Protein AF-A0A2V7FNL9-F1 (afdb_monomer_lite)

pLDDT: mean 91.16, std 11.94, range [32.94, 98.5]

Radius of gyration: 19.85 Å; chains: 1; bounding box: 42×43×51 Å

Secondary structure (DSSP, 8-state):
-------HHHHHHHHT-S------HHHHHHHHGGG--TTS---SS-----TT--EEEEEESSSEEEEEEEEETTEEEEEEE-GGGSBP---SHHHHHHHHHHHHHHSS-BHHHHSSHHHHHHHHHHHHHHTSS---HHHHHHHTTS-HHHHHHHHHHTT--HHHHHHHHHHHHHHHHHHHHHHHHTT-----PPPS--

Sequence (198 aa):
NLPWTIDERELAAAIGIAHTSVINDFDAVGHGLALLGPRDAETLQEGEPIAHGPVALIGAGTGLGEAFLSWEGGRYRVHPSEGGHAEFAARDEVEWELHRSLQDEFGRVSRERVVSGPGLIAIYRHLAATGGVVENDAVRAEMGRQDPAAVIVRHGLNGTDPLCVAVLDRFTSLLGAPAGDLALTVLNRSACSRRPGA

Structure (mmCIF, N/CA/C/O backbone):
data_AF-A0A2V7FNL9-F1
#
_entry.id   AF-A0A2V7FNL9-F1
#
loop_
_atom_site.group_PDB
_atom_site.id
_atom_site.type_symbol
_atom_site.label_atom_id
_atom_site.label_alt_id
_atom_site.label_comp_id
_atom_site.label_asym_id
_atom_site.label_entity_id
_atom_site.label_seq_id
_atom_site.pdbx_PDB_ins_code
_atom_site.Cartn_x
_atom_site.Cartn_y
_atom_site.Cartn_z
_atom_site.occupancy
_atom_site.B_iso_or_equiv
_atom_site.auth_seq_id
_atom_site.auth_comp_id
_atom_site.auth_asym_id
_atom_site.auth_atom_id
_atom_site.pdbx_PDB_model_num
ATOM 1 N N . ASN A 1 1 ? -9.174 -16.685 -1.963 1.00 51.94 1 ASN A N 1
ATOM 2 C CA . ASN A 1 1 ? -10.445 -16.743 -1.209 1.00 51.94 1 ASN A CA 1
ATOM 3 C C . ASN A 1 1 ? -10.823 -18.182 -0.939 1.00 51.94 1 ASN A C 1
ATOM 5 O O . ASN A 1 1 ? -11.024 -18.934 -1.884 1.00 51.94 1 ASN A O 1
ATOM 9 N N . LEU A 1 2 ? -10.845 -18.571 0.335 1.00 72.62 2 LEU A N 1
ATOM 10 C CA . LEU A 1 2 ? -11.351 -19.874 0.766 1.00 72.62 2 LEU A CA 1
ATOM 11 C C . LEU A 1 2 ? -12.874 -19.762 0.932 1.00 72.62 2 LEU A C 1
ATOM 13 O O . LEU A 1 2 ? -13.333 -18.727 1.414 1.00 72.62 2 LEU A O 1
ATOM 17 N N . PRO A 1 3 ? -13.670 -20.775 0.551 1.00 85.75 3 PRO A N 1
ATOM 18 C CA . PRO A 1 3 ? -15.129 -20.749 0.670 1.00 85.75 3 PRO A CA 1
ATOM 19 C C . PRO A 1 3 ? -15.567 -21.048 2.113 1.00 85.75 3 PRO A C 1
ATOM 21 O O . PRO A 1 3 ? -16.412 -21.904 2.358 1.00 85.75 3 PRO A O 1
ATOM 24 N N . TRP A 1 4 ? -14.915 -20.415 3.085 1.00 87.50 4 TRP A N 1
ATOM 25 C CA . TRP A 1 4 ? -15.191 -20.620 4.497 1.00 87.50 4 TRP A CA 1
ATOM 26 C C . TRP A 1 4 ? -16.330 -19.713 4.939 1.00 87.50 4 TRP A C 1
ATOM 28 O O . TRP A 1 4 ? -16.349 -18.520 4.649 1.00 87.50 4 TRP A O 1
ATOM 38 N N . THR A 1 5 ? -17.266 -20.294 5.675 1.00 86.50 5 THR A N 1
ATOM 39 C CA . THR A 1 5 ? -18.235 -19.557 6.478 1.00 86.50 5 THR A CA 1
ATOM 40 C C . THR A 1 5 ? -17.829 -19.770 7.923 1.00 86.50 5 THR A C 1
ATOM 42 O O . THR A 1 5 ? -17.688 -20.912 8.353 1.00 86.50 5 THR A O 1
ATOM 45 N N . ILE A 1 6 ? -17.566 -18.681 8.638 1.00 89.62 6 ILE A N 1
ATOM 46 C CA . ILE A 1 6 ? -17.133 -18.722 10.033 1.00 89.62 6 ILE A CA 1
ATOM 47 C C . ILE A 1 6 ? -18.237 -18.080 10.862 1.00 89.62 6 ILE A C 1
ATOM 49 O O . ILE A 1 6 ? -18.584 -16.924 10.628 1.00 89.62 6 ILE A O 1
ATOM 53 N N . ASP A 1 7 ? -18.776 -18.832 11.816 1.00 92.50 7 ASP A N 1
ATOM 54 C CA . ASP A 1 7 ? -19.672 -18.316 12.844 1.00 92.50 7 ASP A CA 1
ATOM 55 C C . ASP A 1 7 ? -18.902 -18.181 14.164 1.00 92.50 7 ASP A C 1
ATOM 57 O O . ASP A 1 7 ? -18.224 -19.108 14.615 1.00 92.50 7 ASP A O 1
ATOM 61 N N . GLU A 1 8 ? -18.985 -17.007 14.786 1.00 94.06 8 GLU A N 1
ATOM 62 C CA . GLU A 1 8 ? -18.259 -16.711 16.023 1.00 94.06 8 GLU A CA 1
ATOM 63 C C . GLU A 1 8 ? -18.711 -17.593 17.192 1.00 94.06 8 GLU A C 1
ATOM 65 O O . GLU A 1 8 ? -17.901 -17.946 18.041 1.00 94.06 8 GLU A O 1
ATOM 70 N N . ARG A 1 9 ? -19.988 -17.986 17.262 1.00 92.69 9 ARG A N 1
ATOM 71 C CA . ARG A 1 9 ? -20.491 -18.819 18.364 1.00 92.69 9 ARG A CA 1
ATOM 72 C C . ARG A 1 9 ? -20.033 -20.257 18.206 1.00 92.69 9 ARG A C 1
ATOM 74 O O . ARG A 1 9 ? -19.652 -20.882 19.195 1.00 92.69 9 ARG A O 1
ATOM 81 N N . GLU A 1 10 ? -20.055 -20.771 16.980 1.00 94.44 10 GLU A N 1
ATOM 82 C CA . GLU A 1 10 ? -19.501 -22.088 16.666 1.00 94.44 10 GLU A CA 1
ATOM 83 C C . GLU A 1 10 ? -18.004 -22.135 16.973 1.00 94.44 10 GLU A C 1
ATOM 85 O O . GLU A 1 10 ? -17.540 -23.077 17.616 1.00 94.44 10 GLU A O 1
ATOM 90 N N . LEU A 1 11 ? -17.262 -21.085 16.604 1.00 93.88 11 LEU A N 1
ATOM 91 C CA . LEU A 1 11 ? -15.843 -20.963 16.919 1.00 93.88 11 LEU A CA 1
ATOM 92 C C . LEU A 1 11 ? -15.600 -20.937 18.435 1.00 93.88 11 LEU A C 1
ATOM 94 O O . LEU A 1 11 ? -14.800 -21.731 18.928 1.00 93.88 11 LEU A O 1
ATOM 98 N N . ALA A 1 12 ? -16.314 -20.081 19.174 1.00 95.38 12 ALA A N 1
ATOM 99 C CA . ALA A 1 12 ? -16.245 -19.983 20.633 1.00 95.38 12 ALA A CA 1
ATOM 100 C C . ALA A 1 12 ? -16.487 -21.337 21.317 1.00 95.38 12 ALA A C 1
ATOM 102 O O . ALA A 1 12 ? -15.705 -21.754 22.177 1.00 95.38 12 ALA A O 1
ATOM 103 N N . ALA A 1 13 ? -17.539 -22.050 20.901 1.00 94.50 13 ALA A N 1
ATOM 104 C CA . ALA A 1 13 ? -17.872 -23.370 21.423 1.00 94.50 13 ALA A CA 1
ATOM 105 C C . ALA A 1 13 ? -16.793 -24.412 21.091 1.00 94.50 13 ALA A C 1
ATOM 107 O O . ALA A 1 13 ? -16.433 -25.213 21.953 1.00 94.50 13 ALA A O 1
ATOM 108 N N . ALA A 1 14 ? -16.253 -24.385 19.869 1.00 94.50 14 ALA A N 1
ATOM 109 C CA . ALA A 1 14 ? -15.239 -25.331 19.416 1.00 94.50 14 ALA A CA 1
ATOM 110 C C . ALA A 1 14 ? -13.901 -25.182 20.159 1.00 94.50 14 ALA A C 1
ATOM 112 O O . ALA A 1 14 ? -13.243 -26.187 20.424 1.00 94.50 14 ALA A O 1
ATOM 113 N N . ILE A 1 15 ? -13.500 -23.953 20.509 1.00 95.94 15 ILE A N 1
ATOM 114 C CA . ILE A 1 15 ? -12.214 -23.681 21.179 1.00 95.94 15 ILE A CA 1
ATOM 115 C C . ILE A 1 15 ? -12.332 -23.472 22.697 1.00 95.94 15 ILE A C 1
ATOM 117 O O . ILE A 1 15 ? -11.316 -23.321 23.373 1.00 95.94 15 ILE A O 1
ATOM 121 N N . GLY A 1 16 ? -13.550 -23.463 23.248 1.00 94.94 16 GLY A N 1
ATOM 122 C CA . GLY A 1 16 ? -13.796 -23.315 24.685 1.00 94.94 16 GLY A CA 1
ATOM 123 C C . GLY A 1 16 ? -13.525 -21.910 25.239 1.00 94.94 16 GLY A C 1
ATOM 124 O O . GLY A 1 16 ? -13.224 -21.772 26.424 1.00 94.94 16 GLY A O 1
ATOM 125 N N . ILE A 1 17 ? -13.622 -20.869 24.407 1.00 95.12 17 ILE A N 1
ATOM 126 C CA . ILE A 1 17 ? -13.448 -19.464 24.813 1.00 95.12 17 ILE A CA 1
ATOM 127 C C . ILE A 1 17 ? -14.818 -18.784 24.837 1.00 95.12 17 ILE A C 1
ATOM 129 O O . ILE A 1 17 ? -15.580 -18.891 23.886 1.00 95.12 17 ILE A O 1
ATOM 133 N N . ALA A 1 18 ? -15.134 -18.060 25.917 1.00 91.75 18 ALA A N 1
ATOM 134 C CA . ALA A 1 18 ? -16.465 -17.473 26.125 1.00 91.75 18 ALA A CA 1
ATOM 135 C C . ALA A 1 18 ? -16.865 -16.424 25.070 1.00 91.75 18 ALA A C 1
ATOM 137 O O . ALA A 1 18 ? -18.045 -16.294 24.747 1.00 91.75 18 ALA A O 1
ATOM 138 N N . HIS A 1 19 ? -15.890 -15.675 24.547 1.00 91.31 19 HIS A N 1
ATOM 139 C CA . HIS A 1 19 ? -16.104 -14.631 23.551 1.00 91.31 19 HIS A CA 1
ATOM 140 C C . HIS A 1 19 ? -15.018 -14.689 22.483 1.00 91.31 19 HIS A C 1
ATOM 142 O O . HIS A 1 19 ? -13.830 -14.596 22.789 1.00 91.31 19 HIS A O 1
ATOM 148 N N . THR A 1 20 ? -15.440 -14.801 21.232 1.00 92.44 20 THR A N 1
ATOM 149 C CA . THR A 1 20 ? -14.577 -14.713 20.056 1.00 92.44 20 THR A CA 1
ATOM 150 C C . THR A 1 20 ? -15.177 -13.716 19.086 1.00 92.44 20 THR A C 1
ATOM 152 O O . THR A 1 20 ? -16.400 -13.623 18.992 1.00 92.44 20 THR A O 1
ATOM 155 N N . SER A 1 21 ? -14.323 -13.019 18.348 1.00 91.50 21 SER A N 1
ATOM 156 C CA . SER A 1 21 ? -14.744 -12.140 17.263 1.00 91.50 21 SER A CA 1
ATOM 157 C C . SER A 1 21 ? -13.891 -12.394 16.031 1.00 91.50 21 SER A C 1
ATOM 159 O O . SER A 1 21 ? -12.686 -12.627 16.151 1.00 91.50 21 SER A O 1
ATOM 161 N N . VAL A 1 22 ? -14.516 -12.362 14.859 1.00 90.56 22 VAL A N 1
ATOM 162 C CA . VAL A 1 22 ? -13.837 -12.396 13.566 1.00 90.56 22 VAL A CA 1
ATOM 163 C C . VAL A 1 22 ? -13.755 -10.964 13.071 1.00 90.56 22 VAL A C 1
ATOM 165 O O . VAL A 1 22 ? -14.766 -10.333 12.776 1.00 90.56 22 VAL A O 1
ATOM 168 N N . ILE A 1 23 ? -12.535 -10.449 13.002 1.00 91.00 23 ILE A N 1
ATOM 169 C CA . ILE A 1 23 ? -12.266 -9.070 12.605 1.00 91.00 23 ILE A CA 1
ATOM 170 C C . ILE A 1 23 ? -11.495 -9.035 11.289 1.00 91.00 23 ILE A C 1
ATOM 172 O O . ILE A 1 23 ? -10.816 -9.998 10.923 1.00 91.00 23 ILE A O 1
ATOM 176 N N . ASN A 1 24 ? -11.609 -7.916 10.578 1.00 89.44 24 ASN A N 1
ATOM 177 C CA . ASN A 1 24 ? -10.783 -7.636 9.411 1.00 89.44 24 ASN A CA 1
ATOM 178 C C . ASN A 1 24 ? -9.297 -7.506 9.825 1.00 89.44 24 ASN A C 1
ATOM 180 O O . ASN A 1 24 ? -8.973 -7.198 10.972 1.00 89.44 24 ASN A O 1
ATOM 184 N N . ASP A 1 25 ? -8.374 -7.753 8.901 1.00 90.50 25 ASP A N 1
ATOM 185 C CA . ASP A 1 25 ? -6.937 -7.668 9.161 1.00 90.50 25 ASP A CA 1
ATOM 186 C C . ASP A 1 25 ? -6.488 -6.249 9.548 1.00 90.50 25 ASP A C 1
ATOM 188 O O . ASP A 1 25 ? -5.732 -6.092 10.505 1.00 90.50 25 ASP A O 1
ATOM 192 N N . PHE A 1 26 ? -7.006 -5.206 8.898 1.00 91.25 26 PHE A N 1
ATOM 193 C CA . PHE A 1 26 ? -6.734 -3.812 9.268 1.00 91.25 26 PHE A CA 1
ATOM 194 C C . PHE A 1 26 ? -7.419 -3.377 10.565 1.00 91.25 26 PHE A C 1
ATOM 196 O O . PHE A 1 26 ? -6.914 -2.483 11.248 1.00 91.25 26 PHE A O 1
ATOM 203 N N . ASP A 1 27 ? -8.504 -4.045 10.958 1.00 92.12 27 ASP A N 1
ATOM 204 C CA . ASP A 1 27 ? -9.060 -3.909 12.306 1.00 92.12 27 ASP A CA 1
ATOM 205 C C . ASP A 1 27 ? -8.046 -4.412 13.354 1.00 92.12 27 ASP A C 1
ATOM 207 O O . ASP A 1 27 ? -7.666 -3.698 14.288 1.00 92.12 27 ASP A O 1
ATOM 211 N N . ALA A 1 28 ? -7.483 -5.605 13.124 1.00 92.56 28 ALA A N 1
ATOM 212 C CA . ALA A 1 28 ? -6.441 -6.174 13.976 1.00 92.56 28 ALA A CA 1
ATOM 213 C C . ALA A 1 28 ? -5.176 -5.295 14.027 1.00 92.56 28 ALA A C 1
ATOM 215 O O . ALA A 1 28 ? -4.635 -5.059 15.112 1.00 92.56 28 ALA A O 1
ATOM 216 N N . VAL A 1 29 ? -4.722 -4.763 12.883 1.00 92.69 29 VAL A N 1
ATOM 217 C CA . VAL A 1 29 ? -3.585 -3.824 12.826 1.00 92.69 29 VAL A CA 1
ATOM 218 C C . VAL A 1 29 ? -3.892 -2.552 13.619 1.00 92.69 29 VAL A C 1
ATOM 220 O O . VAL A 1 29 ? -3.053 -2.110 14.406 1.00 92.69 29 VAL A O 1
ATOM 223 N N . GLY A 1 30 ? -5.097 -1.991 13.478 1.00 92.62 30 GLY A N 1
ATOM 224 C CA . GLY A 1 30 ? -5.531 -0.814 14.231 1.00 92.62 30 GLY A CA 1
ATOM 225 C C . GLY A 1 30 ? -5.484 -1.034 15.744 1.00 92.62 30 GLY A C 1
ATOM 226 O O . GLY A 1 30 ? -4.966 -0.190 16.476 1.00 92.62 30 GLY A O 1
ATOM 227 N N . HIS A 1 31 ? -5.939 -2.194 16.223 1.00 92.06 31 HIS A N 1
ATOM 228 C CA . HIS A 1 31 ? -5.810 -2.569 17.633 1.00 92.06 31 HIS A CA 1
ATOM 229 C C . HIS A 1 31 ? -4.346 -2.716 18.075 1.00 92.06 31 HIS A C 1
ATOM 231 O O . HIS A 1 31 ? -3.993 -2.313 19.188 1.00 92.06 31 HIS A O 1
ATOM 237 N N . GLY A 1 32 ? -3.483 -3.228 17.195 1.00 91.31 32 GLY A N 1
ATOM 238 C CA . GLY A 1 32 ? -2.044 -3.346 17.425 1.00 91.31 32 GLY A CA 1
ATOM 239 C C . GLY A 1 32 ? -1.331 -2.005 17.624 1.00 91.31 32 GLY A C 1
ATOM 240 O O . GLY A 1 32 ? -0.373 -1.948 18.394 1.00 91.31 32 GLY A O 1
ATOM 241 N N . LEU A 1 33 ? -1.821 -0.907 17.029 1.00 89.44 33 LEU A N 1
ATOM 242 C CA . LEU A 1 33 ? -1.204 0.425 17.161 1.00 89.44 33 LEU A CA 1
ATOM 243 C C . LEU A 1 33 ? -1.089 0.895 18.618 1.00 89.44 33 LEU A C 1
ATOM 245 O O . LEU A 1 33 ? -0.145 1.600 18.968 1.00 89.44 33 LEU A O 1
ATOM 249 N N . ALA A 1 34 ? -2.027 0.499 19.484 1.00 84.00 34 ALA A N 1
ATOM 250 C CA . ALA A 1 34 ? -1.992 0.850 20.904 1.00 84.00 34 ALA A CA 1
ATOM 251 C C . ALA A 1 34 ? -0.847 0.166 21.675 1.00 84.00 34 ALA A C 1
ATOM 253 O O . ALA A 1 34 ? -0.523 0.595 22.783 1.00 84.00 34 ALA A O 1
ATOM 254 N N . LEU A 1 35 ? -0.258 -0.888 21.103 1.00 88.62 35 LEU A N 1
ATOM 255 C CA . LEU A 1 35 ? 0.815 -1.684 21.698 1.00 88.62 35 LEU A CA 1
ATOM 256 C C . LEU A 1 35 ? 2.207 -1.271 21.202 1.00 88.62 35 LEU A C 1
ATOM 258 O O . LEU A 1 35 ? 3.198 -1.710 21.783 1.00 88.62 35 LEU A O 1
ATOM 262 N N . LEU A 1 36 ? 2.288 -0.446 20.152 1.00 89.69 36 LEU A N 1
ATOM 263 C CA . LEU A 1 36 ? 3.559 -0.018 19.575 1.00 89.69 36 LEU A CA 1
ATOM 264 C C . LEU A 1 36 ? 4.300 0.931 20.520 1.00 89.69 36 LEU A C 1
ATOM 266 O O . LEU A 1 36 ? 3.755 1.929 21.003 1.00 89.69 36 LEU A O 1
ATOM 270 N N . GLY A 1 37 ? 5.572 0.629 20.758 1.00 88.50 37 GLY A N 1
ATOM 271 C CA . GLY A 1 37 ? 6.511 1.503 21.437 1.00 88.50 37 GLY A CA 1
ATOM 272 C C . GLY A 1 37 ? 7.369 2.316 20.460 1.00 88.50 37 GLY A C 1
ATOM 273 O O . GLY A 1 37 ? 7.330 2.111 19.248 1.00 88.50 37 GLY A O 1
ATOM 274 N N . PRO A 1 38 ? 8.236 3.208 20.973 1.00 85.31 38 PRO A N 1
ATOM 275 C CA . PRO A 1 38 ? 9.099 4.058 20.143 1.00 85.31 38 PRO A CA 1
ATOM 276 C C . PRO A 1 38 ? 10.106 3.316 19.251 1.00 85.31 38 PRO A C 1
ATOM 278 O O . PRO A 1 38 ? 10.747 3.952 18.425 1.00 85.31 38 PRO A O 1
ATOM 281 N N . ARG A 1 39 ? 10.309 2.009 19.463 1.00 93.31 39 ARG A N 1
ATOM 282 C CA . ARG A 1 39 ? 11.203 1.162 18.652 1.00 93.31 39 ARG A CA 1
ATOM 283 C C . ARG A 1 39 ? 10.467 0.406 17.547 1.00 93.31 39 ARG A C 1
ATOM 285 O O . ARG A 1 39 ? 11.121 -0.201 16.711 1.00 93.31 39 ARG A O 1
ATOM 292 N N . ASP A 1 40 ? 9.138 0.435 17.569 1.00 92.88 40 ASP A N 1
ATOM 293 C CA . ASP A 1 40 ? 8.285 -0.291 16.629 1.00 92.88 40 ASP A CA 1
ATOM 294 C C . ASP A 1 40 ? 7.752 0.632 15.518 1.00 92.88 40 ASP A C 1
ATOM 296 O O . ASP A 1 40 ? 6.951 0.213 14.686 1.00 92.88 40 ASP A O 1
ATOM 300 N N . ALA A 1 41 ? 8.179 1.900 15.513 1.00 91.31 41 ALA A N 1
ATOM 301 C CA . ALA A 1 41 ? 7.777 2.914 14.551 1.00 91.31 41 ALA A CA 1
ATOM 302 C C . ALA A 1 41 ? 8.972 3.781 14.145 1.00 91.31 41 ALA A C 1
ATOM 304 O O . ALA A 1 41 ? 9.787 4.165 14.984 1.00 91.31 41 ALA A O 1
ATOM 305 N N . GLU A 1 42 ? 9.020 4.131 12.862 1.00 93.00 42 GLU A N 1
ATOM 306 C CA . GLU A 1 42 ? 9.978 5.081 12.303 1.00 93.00 42 GLU A CA 1
ATOM 307 C C . GLU A 1 42 ? 9.231 6.287 11.734 1.00 93.00 42 GLU A C 1
ATOM 309 O O . GLU A 1 42 ? 8.234 6.154 11.018 1.00 93.00 42 GLU A O 1
ATOM 314 N N . THR A 1 43 ? 9.721 7.481 12.055 1.00 91.56 43 THR A N 1
ATOM 315 C CA . THR A 1 43 ? 9.137 8.735 11.578 1.00 91.56 43 THR A CA 1
ATOM 316 C C . THR A 1 43 ? 9.649 9.038 10.173 1.00 91.56 43 THR A C 1
ATOM 318 O O . THR A 1 43 ? 10.808 9.402 9.995 1.00 91.56 43 THR A O 1
ATOM 321 N N . LEU A 1 44 ? 8.774 8.918 9.168 1.00 91.38 44 LEU A N 1
ATOM 322 C CA . LEU A 1 44 ? 9.092 9.294 7.781 1.00 91.38 44 LEU A CA 1
ATOM 323 C C . LEU A 1 44 ? 9.017 10.810 7.551 1.00 91.38 44 LEU A C 1
ATOM 325 O O . LEU A 1 44 ? 9.795 11.368 6.781 1.00 91.38 44 LEU A O 1
ATOM 329 N N . GLN A 1 45 ? 8.075 11.474 8.220 1.00 88.94 45 GLN A N 1
ATOM 330 C CA . GLN A 1 45 ? 7.888 12.918 8.169 1.00 88.94 45 GLN A CA 1
ATOM 331 C C . GLN A 1 45 ? 7.481 13.411 9.556 1.00 88.94 45 GLN A C 1
ATOM 333 O O . GLN A 1 45 ? 6.514 12.915 10.134 1.00 88.94 45 GLN A O 1
ATOM 338 N N . GLU A 1 46 ? 8.224 14.385 10.080 1.00 89.00 46 GLU A N 1
ATOM 339 C CA . GLU A 1 46 ? 7.901 15.033 11.351 1.00 89.00 46 GLU A CA 1
ATOM 340 C C . GLU A 1 46 ? 6.659 15.918 11.214 1.00 89.00 46 GLU A C 1
ATOM 342 O O . GLU A 1 46 ? 6.425 16.556 10.184 1.00 89.00 46 GLU A O 1
ATOM 347 N N . GLY A 1 47 ? 5.859 15.965 12.274 1.00 85.50 47 GLY A N 1
ATOM 348 C CA . GLY A 1 47 ? 4.647 16.773 12.343 1.00 85.50 47 GLY A CA 1
ATOM 349 C C . GLY A 1 47 ? 4.235 17.024 13.782 1.00 85.50 47 GLY A C 1
ATOM 350 O O . GLY A 1 47 ? 4.897 16.580 14.717 1.00 85.50 47 GLY A O 1
ATOM 351 N N . GLU A 1 48 ? 3.134 17.747 13.965 1.00 85.81 48 GLU A N 1
ATOM 352 C CA . GLU A 1 48 ? 2.634 18.078 15.298 1.00 85.81 48 GLU A CA 1
ATOM 353 C C . GLU A 1 48 ? 1.547 17.072 15.720 1.00 85.81 48 GLU A C 1
ATOM 355 O O . GLU A 1 48 ? 0.446 17.056 15.149 1.00 85.81 48 GLU A O 1
ATOM 360 N N . PRO A 1 49 ? 1.828 16.188 16.697 1.00 82.81 49 PRO A N 1
ATOM 361 C CA . PRO A 1 49 ? 0.868 15.197 17.154 1.00 82.81 49 PRO A CA 1
ATOM 362 C C . PRO A 1 49 ? -0.269 15.885 17.913 1.00 82.81 49 PRO A C 1
ATOM 364 O O . PRO A 1 49 ? -0.048 16.613 18.881 1.00 82.81 49 PRO A O 1
ATOM 367 N N . ILE A 1 50 ? -1.508 15.614 17.513 1.00 85.94 50 ILE A N 1
ATOM 368 C CA . ILE A 1 50 ? -2.689 16.041 18.254 1.00 85.94 50 ILE A CA 1
ATOM 369 C C . ILE A 1 50 ? -3.021 14.935 19.245 1.00 85.94 50 ILE A C 1
ATOM 371 O O . ILE A 1 50 ? -3.373 13.817 18.860 1.00 85.94 50 ILE A O 1
ATOM 375 N N . ALA A 1 51 ? -2.918 15.246 20.537 1.00 87.75 51 ALA A N 1
ATOM 376 C CA . ALA A 1 51 ? -3.343 14.329 21.583 1.00 87.75 51 ALA A CA 1
ATOM 377 C C . ALA A 1 51 ? -4.803 13.920 21.347 1.00 87.75 51 ALA A C 1
ATOM 379 O O . ALA A 1 51 ? -5.674 14.781 21.219 1.00 87.75 51 ALA A O 1
ATOM 380 N N . HIS A 1 52 ? -5.055 12.610 21.291 1.00 90.75 52 HIS A N 1
ATOM 381 C CA . HIS A 1 52 ? -6.383 12.047 21.030 1.00 90.75 52 HIS A CA 1
ATOM 382 C C . HIS A 1 52 ? -6.996 12.450 19.670 1.00 90.75 52 HIS A C 1
ATOM 384 O O . HIS A 1 52 ? -8.214 12.390 19.499 1.00 90.75 52 HIS A O 1
ATOM 390 N N . GLY A 1 53 ? -6.172 12.881 18.709 1.00 91.00 53 GLY A N 1
ATOM 391 C CA . GLY A 1 53 ? -6.597 13.153 17.338 1.00 91.00 53 GLY A CA 1
ATOM 392 C C . GLY A 1 53 ? -6.860 11.871 16.537 1.00 91.00 53 GLY A C 1
ATOM 393 O O . GLY A 1 53 ? -6.427 10.794 16.941 1.00 91.00 53 GLY A O 1
ATOM 394 N N . PRO A 1 54 ? -7.570 11.961 15.402 1.00 92.81 54 PRO A N 1
ATOM 395 C CA . PRO A 1 54 ? -7.808 10.810 14.541 1.00 92.81 54 PRO A CA 1
ATOM 396 C C . PRO A 1 54 ? -6.496 10.264 13.968 1.00 92.81 54 PRO A C 1
ATOM 398 O O . PRO A 1 54 ? -5.593 11.028 13.628 1.00 92.81 54 PRO A O 1
ATOM 401 N N . VAL A 1 55 ? -6.410 8.943 13.822 1.00 93.75 55 VAL A N 1
ATOM 402 C CA . VAL A 1 55 ? -5.246 8.261 13.235 1.00 93.75 55 VAL A CA 1
ATOM 403 C C . VAL A 1 55 ? -5.662 7.620 11.921 1.00 93.75 55 VAL A C 1
ATOM 405 O O . VAL A 1 55 ? -6.605 6.837 11.894 1.00 93.75 55 VAL A O 1
ATOM 408 N N . ALA A 1 56 ? -4.956 7.941 10.842 1.00 94.81 56 ALA A N 1
ATOM 409 C CA . ALA A 1 56 ? -5.087 7.251 9.563 1.00 94.81 56 ALA A CA 1
ATOM 410 C C . ALA A 1 56 ? -4.151 6.036 9.534 1.00 94.81 56 ALA A C 1
ATOM 412 O O . ALA A 1 56 ? -2.986 6.150 9.919 1.00 94.81 56 ALA A O 1
ATOM 413 N N . LEU A 1 57 ? -4.648 4.895 9.064 1.00 95.38 57 LEU A N 1
ATOM 414 C CA . LEU A 1 57 ? -3.885 3.666 8.894 1.00 95.38 57 LEU A CA 1
ATOM 415 C C . LEU A 1 57 ? -4.000 3.209 7.439 1.00 95.38 57 LEU A C 1
ATOM 417 O O . LEU A 1 57 ? -5.098 2.983 6.941 1.00 95.38 57 LEU A O 1
ATOM 421 N N . ILE A 1 58 ? -2.860 3.054 6.774 1.00 95.94 58 ILE A N 1
ATOM 422 C CA . ILE A 1 58 ? -2.757 2.562 5.400 1.00 95.94 58 ILE A CA 1
ATOM 423 C C . ILE A 1 58 ? -1.595 1.577 5.319 1.00 95.94 58 ILE A C 1
ATOM 425 O O . ILE A 1 58 ? -0.563 1.779 5.960 1.00 95.94 58 ILE A O 1
ATOM 429 N N . GLY A 1 59 ? -1.749 0.511 4.541 1.00 95.19 59 GLY A N 1
ATOM 430 C CA . GLY A 1 59 ? -0.675 -0.455 4.339 1.00 95.19 59 GLY A CA 1
ATOM 431 C C . GLY A 1 59 ? -0.817 -1.195 3.019 1.00 95.19 59 GLY A C 1
ATOM 432 O O . GLY A 1 59 ? -1.869 -1.755 2.714 1.00 95.19 59 GLY A O 1
ATOM 433 N N . ALA A 1 60 ? 0.267 -1.194 2.247 1.00 94.81 60 ALA A N 1
ATOM 434 C CA . ALA A 1 60 ? 0.369 -1.934 1.000 1.00 94.81 60 ALA A CA 1
ATOM 435 C C . ALA A 1 60 ? 1.018 -3.301 1.252 1.00 94.81 60 ALA A C 1
ATOM 437 O O . ALA A 1 60 ? 2.079 -3.400 1.868 1.00 94.81 60 ALA A O 1
ATOM 438 N N . GLY A 1 61 ? 0.383 -4.351 0.747 1.00 91.25 61 GLY A N 1
ATOM 439 C CA . GLY A 1 61 ? 0.850 -5.732 0.804 1.00 91.25 61 GLY A CA 1
ATOM 440 C C . GLY A 1 61 ? 0.385 -6.471 -0.443 1.00 91.25 61 GLY A C 1
ATOM 441 O O . GLY A 1 61 ? 0.567 -5.987 -1.558 1.00 91.25 61 GLY A O 1
ATOM 442 N N . THR A 1 62 ? -0.259 -7.629 -0.284 1.00 90.44 62 THR A N 1
ATOM 443 C CA . THR A 1 62 ? -0.950 -8.284 -1.411 1.00 90.44 62 THR A CA 1
ATOM 444 C C . THR A 1 62 ?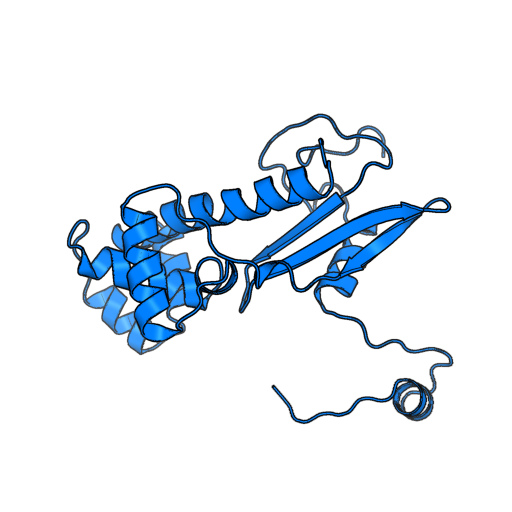 -2.049 -7.391 -2.000 1.00 90.44 62 THR A C 1
ATOM 446 O O . THR A 1 62 ? -2.232 -7.392 -3.213 1.00 90.44 62 THR A O 1
ATOM 449 N N . GLY A 1 63 ? -2.722 -6.612 -1.149 1.00 94.56 63 GLY A N 1
ATOM 450 C CA . GLY A 1 63 ? -3.672 -5.561 -1.514 1.00 94.56 63 GLY A CA 1
ATOM 451 C C . GLY A 1 63 ? -3.304 -4.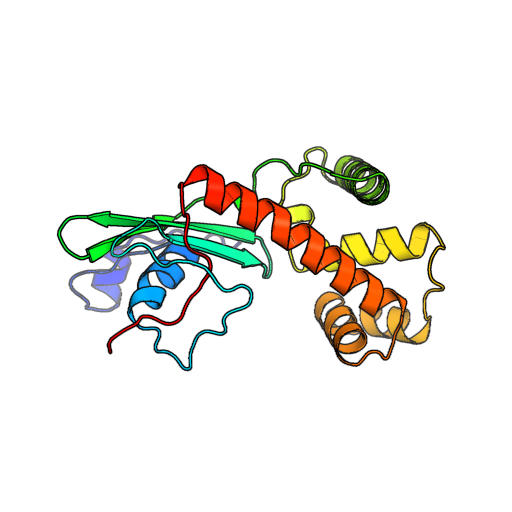217 -0.880 1.00 94.56 63 GLY A C 1
ATOM 452 O O . GLY A 1 63 ? -2.152 -4.015 -0.482 1.00 94.56 63 GLY A O 1
ATOM 453 N N . LEU A 1 64 ? -4.281 -3.321 -0.760 1.00 96.44 64 LEU A N 1
ATOM 454 C CA . LEU A 1 64 ? -4.144 -2.036 -0.075 1.00 96.44 64 LEU A CA 1
ATOM 455 C C . LEU A 1 64 ? -5.250 -1.902 0.965 1.00 96.44 64 LEU A C 1
ATOM 457 O O . LEU A 1 64 ? -6.403 -1.653 0.619 1.00 96.44 64 LEU A O 1
ATOM 461 N N . GLY A 1 65 ? -4.895 -2.044 2.237 1.00 95.88 65 GLY A N 1
ATOM 462 C CA . GLY A 1 65 ? -5.850 -1.823 3.313 1.00 95.88 65 GLY A CA 1
ATOM 463 C C . GLY A 1 65 ? -5.808 -0.389 3.823 1.00 95.88 65 GLY A C 1
ATOM 464 O O . GLY A 1 65 ? -4.752 0.253 3.860 1.00 95.88 65 GLY A O 1
ATOM 465 N N . GLU A 1 66 ? -6.977 0.098 4.225 1.00 96.19 66 GLU A N 1
ATOM 466 C CA . GLU A 1 66 ? -7.164 1.407 4.837 1.00 96.19 66 GLU A CA 1
ATOM 467 C C . GLU A 1 66 ? -8.094 1.278 6.050 1.00 96.19 66 GLU A C 1
ATOM 469 O O . GLU A 1 66 ? -9.122 0.601 6.015 1.00 96.19 66 GLU A O 1
ATOM 474 N N . ALA A 1 67 ? -7.760 1.966 7.131 1.00 96.12 67 ALA A N 1
ATOM 475 C CA . ALA A 1 67 ? -8.612 2.121 8.298 1.00 96.12 67 ALA A CA 1
ATOM 476 C C . ALA A 1 67 ? -8.344 3.479 8.944 1.00 96.12 67 ALA A C 1
ATOM 478 O O . ALA A 1 67 ? -7.361 4.162 8.642 1.00 96.12 67 ALA A O 1
ATOM 479 N N . PHE A 1 68 ? -9.201 3.873 9.875 1.00 95.50 68 PHE A N 1
ATOM 480 C CA . PHE A 1 68 ? -8.913 5.017 10.728 1.00 95.50 68 PHE A CA 1
ATOM 481 C C . PHE A 1 68 ? -9.353 4.765 12.160 1.00 95.50 68 PHE A C 1
ATOM 483 O O . PHE A 1 68 ? -10.172 3.892 12.435 1.00 95.50 68 PHE A O 1
ATOM 490 N N . LEU A 1 69 ? -8.776 5.518 13.091 1.00 95.00 69 LEU A N 1
ATOM 491 C CA . LEU A 1 69 ? -9.094 5.423 14.504 1.00 95.00 69 LEU A CA 1
ATOM 492 C C . LEU A 1 69 ? -9.605 6.769 15.010 1.00 95.00 69 LEU A C 1
ATOM 494 O O . LEU A 1 69 ? -9.011 7.808 14.723 1.00 95.00 69 LEU A O 1
ATOM 498 N N . SER A 1 70 ? -10.679 6.744 15.796 1.00 94.62 70 SER A N 1
ATOM 499 C CA . SER A 1 70 ? -11.207 7.902 16.528 1.00 94.62 70 SER A CA 1
ATOM 500 C C . SER A 1 70 ? -10.991 7.717 18.028 1.00 94.62 70 SER A C 1
ATOM 502 O O . SER A 1 70 ? -11.013 6.594 18.534 1.00 94.62 70 SER A O 1
ATOM 504 N N . TRP A 1 71 ? -10.781 8.808 18.765 1.00 93.06 71 TRP A N 1
ATOM 505 C CA . TRP A 1 71 ? -10.734 8.746 20.223 1.00 93.06 71 TRP A CA 1
ATOM 506 C C . TRP A 1 71 ? -12.144 8.830 20.814 1.00 93.06 71 TRP A C 1
ATOM 508 O O . TRP A 1 71 ? -12.797 9.870 20.752 1.00 93.06 71 TRP A O 1
ATOM 518 N N . GLU A 1 72 ? -12.610 7.737 21.416 1.00 91.75 72 GLU A N 1
ATOM 519 C CA . GLU A 1 72 ? -13.951 7.598 21.984 1.00 91.75 72 GLU A CA 1
ATOM 520 C C . GLU A 1 72 ? -13.872 6.947 23.371 1.00 91.75 72 GLU A C 1
ATOM 522 O O . GLU A 1 72 ? -13.312 5.865 23.547 1.00 91.75 72 GLU A O 1
ATOM 527 N N . GLY A 1 73 ? -14.450 7.593 24.389 1.00 88.19 73 GLY A N 1
ATOM 528 C CA . GLY A 1 73 ? -14.586 6.989 25.721 1.00 88.19 73 GLY A CA 1
ATOM 529 C C . GLY A 1 73 ? -13.258 6.604 26.389 1.00 88.19 73 GLY A C 1
ATOM 530 O O . GLY A 1 73 ? -13.200 5.596 27.090 1.00 88.19 73 GLY A O 1
ATOM 531 N N . GLY A 1 74 ? -12.192 7.379 26.156 1.00 90.81 74 GLY A N 1
ATOM 532 C CA . GLY A 1 74 ? -10.877 7.155 26.767 1.00 90.81 74 GLY A CA 1
ATOM 533 C C . GLY A 1 74 ? -10.012 6.099 26.073 1.00 90.81 74 GLY A C 1
ATOM 534 O O . GLY A 1 74 ? -9.013 5.669 26.646 1.00 90.81 74 GLY A O 1
ATOM 535 N N . ARG A 1 75 ? -10.383 5.668 24.862 1.00 91.75 75 ARG A N 1
ATOM 536 C CA . ARG A 1 75 ? -9.578 4.768 24.028 1.00 91.75 75 ARG A CA 1
ATOM 537 C C . ARG A 1 75 ? -9.737 5.097 22.549 1.00 91.75 75 ARG A C 1
ATOM 539 O O . ARG A 1 75 ? -10.696 5.754 22.153 1.00 91.75 75 ARG A O 1
ATOM 546 N N . TYR A 1 76 ? -8.829 4.586 21.727 1.00 93.56 76 TYR A N 1
ATOM 547 C CA . TYR A 1 76 ? -9.042 4.572 20.286 1.00 93.56 76 TYR A CA 1
ATOM 548 C C . TYR A 1 76 ? -10.024 3.466 19.894 1.00 93.56 76 TYR A C 1
ATOM 550 O O . TYR A 1 76 ? -9.920 2.333 20.371 1.00 93.56 76 TYR A O 1
ATOM 558 N N . ARG A 1 77 ? -10.967 3.804 19.019 1.00 94.50 77 ARG A N 1
ATOM 559 C CA . ARG A 1 77 ? -11.853 2.872 18.326 1.00 94.50 77 ARG A CA 1
ATOM 560 C C . ARG A 1 77 ? -11.399 2.754 16.879 1.00 94.50 77 ARG A C 1
ATOM 562 O O . ARG A 1 77 ? -11.230 3.779 16.226 1.00 94.50 77 ARG A O 1
ATOM 569 N N . VAL A 1 78 ? -11.219 1.526 16.402 1.00 94.81 78 VAL A N 1
ATOM 570 C CA . VAL A 1 78 ? -10.837 1.238 15.017 1.00 94.81 78 VAL A CA 1
ATOM 571 C C . VAL A 1 78 ? -12.079 1.217 14.129 1.00 94.81 78 VAL A C 1
ATOM 573 O O . VAL A 1 78 ? -13.129 0.709 14.523 1.00 94.81 78 VAL A O 1
ATOM 576 N N . HIS A 1 79 ? -11.945 1.786 12.936 1.00 95.25 79 HIS A N 1
ATOM 577 C CA . HIS A 1 79 ? -12.936 1.759 11.869 1.00 95.25 79 HIS A CA 1
ATOM 578 C C . HIS A 1 79 ? -12.269 1.145 10.631 1.00 95.25 79 HIS A C 1
ATOM 580 O O . HIS A 1 79 ? -11.589 1.868 9.892 1.00 95.25 79 HIS A O 1
ATOM 586 N N . PRO A 1 80 ? -12.385 -0.183 10.428 1.00 93.25 80 PRO A N 1
ATOM 587 C CA . PRO A 1 80 ? -11.865 -0.829 9.227 1.00 93.25 80 PRO A CA 1
ATOM 588 C C . PRO A 1 80 ? -12.634 -0.357 7.991 1.00 93.25 80 PRO A C 1
ATOM 590 O O . PRO A 1 80 ? -13.814 -0.001 8.076 1.00 93.25 80 PRO A O 1
ATOM 593 N N . SER A 1 81 ? -11.974 -0.344 6.834 1.00 94.12 81 SER A N 1
ATOM 594 C CA . SER A 1 81 ? -12.589 0.108 5.589 1.00 94.12 81 SER A CA 1
ATOM 595 C C . SER A 1 81 ? -12.031 -0.610 4.362 1.00 94.12 81 SER A C 1
ATOM 597 O O . SER A 1 81 ? -10.938 -1.161 4.384 1.00 94.12 81 SER A O 1
ATOM 599 N N . GLU A 1 82 ? -12.770 -0.510 3.261 1.00 94.94 82 GLU A N 1
ATOM 600 C CA . GLU A 1 82 ? -12.350 -0.951 1.925 1.00 94.94 82 GLU A CA 1
ATOM 601 C C . GLU A 1 82 ? -11.765 0.223 1.112 1.00 94.94 82 GLU A C 1
ATOM 603 O O . GLU A 1 82 ? -11.905 0.294 -0.111 1.00 94.94 82 GLU A O 1
ATOM 608 N N . GLY A 1 83 ? -11.167 1.210 1.794 1.00 94.56 83 GLY A N 1
ATOM 609 C CA . GLY A 1 83 ? -10.728 2.476 1.196 1.00 94.56 83 GLY A CA 1
ATOM 610 C C . GLY A 1 83 ? -9.702 2.317 0.069 1.00 94.56 83 GLY A C 1
ATOM 611 O O . GLY A 1 83 ? -9.752 3.053 -0.919 1.00 94.56 83 GLY A O 1
ATOM 612 N N . GLY A 1 84 ? -8.864 1.275 0.120 1.00 95.38 84 GLY A N 1
ATOM 613 C CA . GLY A 1 84 ? -7.923 0.960 -0.958 1.00 95.38 84 GLY A CA 1
ATOM 614 C C . GLY A 1 84 ? -8.593 0.568 -2.281 1.00 95.38 84 GLY A C 1
ATOM 615 O O . GLY A 1 84 ? -7.982 0.662 -3.350 1.00 95.38 84 GLY A O 1
ATOM 616 N N . HIS A 1 85 ? -9.880 0.214 -2.256 1.00 96.69 85 HIS A N 1
ATOM 617 C CA . HIS A 1 85 ? -10.674 0.007 -3.459 1.00 96.69 85 HIS A CA 1
ATOM 618 C C . HIS A 1 85 ? -11.245 1.303 -4.049 1.00 96.69 85 HIS A C 1
ATOM 620 O O . HIS A 1 85 ? -11.901 1.217 -5.085 1.00 96.69 85 HIS A O 1
ATOM 626 N N . ALA A 1 86 ? -11.027 2.486 -3.464 1.00 96.88 86 ALA A N 1
ATOM 627 C CA . ALA A 1 86 ? -11.410 3.768 -4.067 1.00 96.88 86 ALA A CA 1
ATOM 628 C C . ALA A 1 86 ? -10.658 4.030 -5.388 1.00 96.88 86 ALA A C 1
ATOM 630 O O . ALA A 1 86 ? -9.634 3.402 -5.658 1.00 96.88 86 ALA A O 1
ATOM 631 N N . GLU A 1 87 ? -11.185 4.931 -6.226 1.00 97.06 87 GLU A N 1
ATOM 632 C CA . GLU A 1 87 ? -10.590 5.247 -7.536 1.00 97.06 87 GLU A CA 1
ATOM 633 C C . GLU A 1 87 ? -9.152 5.762 -7.404 1.00 97.06 87 GLU A C 1
ATOM 635 O O . GLU A 1 87 ? -8.821 6.546 -6.510 1.00 97.06 87 GLU A O 1
ATOM 640 N N . PHE A 1 88 ? -8.301 5.333 -8.331 1.00 97.56 88 PHE A N 1
ATOM 641 C CA . PHE A 1 88 ? -6.971 5.885 -8.512 1.00 97.56 88 PHE A CA 1
ATOM 642 C C . PHE A 1 88 ? -7.053 7.223 -9.258 1.00 97.56 88 PHE A C 1
ATOM 644 O O . PHE A 1 88 ? -7.581 7.299 -10.365 1.00 97.56 88 PHE A O 1
ATOM 651 N N . ALA A 1 89 ? -6.497 8.277 -8.661 1.00 95.75 89 ALA A N 1
ATOM 652 C CA . ALA A 1 89 ? -6.404 9.597 -9.272 1.00 95.75 89 ALA A CA 1
ATOM 653 C C . ALA A 1 89 ? -4.978 9.838 -9.797 1.00 95.75 89 ALA A C 1
ATOM 655 O O . ALA A 1 89 ? -4.077 10.153 -9.021 1.00 95.75 89 ALA A O 1
ATOM 656 N N . ALA A 1 90 ? -4.779 9.687 -11.109 1.00 96.81 90 ALA A N 1
ATOM 657 C CA . ALA A 1 90 ? -3.496 9.946 -11.764 1.00 96.81 90 ALA A CA 1
ATOM 658 C C . ALA A 1 90 ? -3.116 11.439 -11.714 1.00 96.81 90 ALA A C 1
ATOM 660 O O . ALA A 1 90 ? -3.959 12.311 -11.942 1.00 96.81 90 ALA A O 1
ATOM 661 N N . ARG A 1 91 ? -1.840 11.736 -11.431 1.00 96.12 91 ARG A N 1
ATOM 662 C CA . ARG A 1 91 ? -1.350 13.110 -11.189 1.00 96.12 91 ARG A CA 1
ATOM 663 C C . ARG A 1 91 ? -0.419 13.643 -12.276 1.00 96.12 91 ARG A C 1
ATOM 665 O O . ARG A 1 91 ? -0.264 14.856 -12.394 1.00 96.12 91 ARG A O 1
ATOM 672 N N . ASP A 1 92 ? 0.195 12.762 -13.057 1.00 94.94 92 ASP A N 1
ATOM 673 C CA . ASP A 1 92 ? 1.073 13.107 -14.175 1.00 94.94 92 ASP A CA 1
ATOM 674 C C . ASP A 1 92 ? 0.829 12.185 -15.382 1.00 94.94 92 ASP A C 1
ATOM 676 O O . ASP A 1 92 ? 0.031 11.250 -15.305 1.00 94.94 92 ASP A O 1
ATOM 680 N N . GLU A 1 93 ? 1.472 12.468 -16.519 1.00 94.62 93 GLU A N 1
ATOM 681 C CA . GLU A 1 93 ? 1.234 11.705 -17.753 1.00 94.62 93 GLU A CA 1
ATOM 682 C C . GLU A 1 93 ? 1.637 10.229 -17.621 1.00 94.62 93 GLU A C 1
ATOM 684 O O . GLU A 1 93 ? 0.940 9.362 -18.139 1.00 94.62 93 GLU A O 1
ATOM 689 N N . VAL A 1 94 ? 2.699 9.923 -16.867 1.00 92.06 94 VAL A N 1
ATOM 690 C CA . VAL A 1 94 ? 3.135 8.535 -16.628 1.00 92.06 94 VAL A CA 1
ATOM 691 C C . VAL A 1 94 ? 2.064 7.782 -15.836 1.00 92.06 94 VAL A C 1
ATOM 693 O O . VAL A 1 94 ? 1.709 6.651 -16.159 1.00 92.06 94 VAL A O 1
ATOM 696 N N . GLU A 1 95 ? 1.496 8.417 -14.814 1.00 96.06 95 GLU A N 1
ATOM 697 C CA . GLU A 1 95 ? 0.390 7.854 -14.040 1.00 96.06 95 GLU A CA 1
ATOM 698 C C . GLU A 1 95 ? -0.890 7.703 -14.876 1.00 96.06 95 GLU A C 1
ATOM 700 O O . GLU A 1 95 ? -1.623 6.730 -14.692 1.00 96.06 95 GLU A O 1
ATOM 705 N N . TRP A 1 96 ? -1.148 8.613 -15.821 1.00 97.38 96 TRP A N 1
ATOM 706 C CA . TRP A 1 96 ? -2.265 8.498 -16.764 1.00 97.38 96 TRP A CA 1
ATOM 707 C C . TRP A 1 96 ? -2.082 7.347 -17.753 1.00 97.38 96 TRP A C 1
ATOM 709 O O . TRP A 1 96 ? -3.038 6.621 -18.027 1.00 97.38 96 TRP A O 1
ATOM 719 N N . GLU A 1 97 ? -0.877 7.145 -18.278 1.00 95.75 97 GLU A N 1
ATOM 720 C CA . GLU A 1 97 ? -0.564 5.999 -19.131 1.00 95.75 97 GLU A CA 1
ATOM 721 C C . GLU A 1 97 ? -0.702 4.676 -18.370 1.00 95.75 97 GLU A C 1
ATOM 723 O O . GLU A 1 97 ? -1.337 3.744 -18.873 1.00 95.75 97 GLU A O 1
ATOM 728 N N . LEU A 1 98 ? -0.191 4.612 -17.137 1.00 96.00 98 LEU A N 1
ATOM 729 C CA . LEU A 1 98 ? -0.377 3.463 -16.252 1.00 96.00 98 LEU A CA 1
ATOM 730 C C . LEU A 1 98 ? -1.863 3.208 -15.965 1.00 96.00 98 LEU A C 1
ATOM 732 O O . LEU A 1 98 ? -2.316 2.066 -16.049 1.00 96.00 98 LEU A O 1
ATOM 736 N N . HIS A 1 99 ? -2.638 4.258 -15.670 1.00 97.62 99 HIS A N 1
ATOM 737 C CA . HIS A 1 99 ? -4.082 4.147 -15.472 1.00 97.62 99 HIS A CA 1
ATOM 738 C C . HIS A 1 99 ? -4.757 3.559 -16.713 1.00 97.62 99 HIS A C 1
ATOM 740 O O . HIS A 1 99 ? -5.545 2.630 -16.578 1.00 97.62 99 HIS A O 1
ATOM 746 N N . ARG A 1 100 ? -4.459 4.063 -17.920 1.00 97.00 100 ARG A N 1
ATOM 747 C CA . ARG A 1 100 ? -5.031 3.541 -19.177 1.00 97.00 100 ARG A CA 1
ATOM 748 C C . ARG A 1 100 ? -4.710 2.057 -19.365 1.00 97.00 100 ARG A C 1
ATOM 750 O O . ARG A 1 100 ? -5.619 1.266 -19.580 1.00 97.00 100 ARG A O 1
ATOM 757 N N . SER A 1 101 ? -3.450 1.675 -19.161 1.00 95.12 101 SER A N 1
ATOM 758 C CA . SER A 1 101 ? -3.001 0.276 -19.188 1.00 95.12 101 SER A CA 1
ATOM 759 C C . SER A 1 101 ? -3.805 -0.615 -18.229 1.00 95.12 101 SER A C 1
ATOM 761 O O . SER A 1 101 ? -4.279 -1.682 -18.609 1.00 95.12 101 SER A O 1
ATOM 763 N N . LEU A 1 102 ? -3.983 -0.184 -16.977 1.00 96.94 102 LEU A N 1
ATOM 764 C CA . LEU A 1 102 ? -4.743 -0.939 -15.974 1.00 96.94 102 LEU A CA 1
ATOM 765 C C . LEU A 1 102 ? -6.253 -0.936 -16.242 1.00 96.94 102 LEU A C 1
ATOM 767 O O . LEU A 1 102 ? -6.944 -1.899 -15.915 1.00 96.94 102 LEU A O 1
ATOM 771 N N . GLN A 1 103 ? -6.775 0.137 -16.826 1.00 97.81 103 GLN A N 1
ATOM 772 C CA . GLN A 1 103 ? -8.172 0.252 -17.224 1.00 97.81 103 GLN A CA 1
ATOM 773 C C . GLN A 1 103 ? -8.502 -0.701 -18.374 1.00 97.81 103 GLN A C 1
ATOM 775 O O . GLN A 1 103 ? -9.555 -1.334 -18.337 1.00 97.81 103 GLN A O 1
ATOM 780 N N . ASP A 1 104 ? -7.609 -0.865 -19.347 1.00 96.38 104 ASP A N 1
ATOM 781 C CA . ASP A 1 104 ? -7.799 -1.829 -20.434 1.00 96.38 104 ASP A CA 1
ATOM 782 C C . ASP A 1 104 ? -7.855 -3.278 -19.908 1.00 96.38 104 ASP A C 1
ATOM 784 O O . ASP A 1 104 ? -8.602 -4.103 -20.436 1.00 96.38 104 ASP A O 1
ATOM 788 N N . GLU A 1 105 ? -7.118 -3.585 -18.833 1.00 94.75 105 GLU A N 1
ATOM 789 C CA . GLU A 1 105 ? -7.103 -4.915 -18.207 1.00 94.75 105 GLU A CA 1
ATOM 790 C C . GLU A 1 105 ? -8.289 -5.152 -17.252 1.00 94.75 105 GLU A C 1
ATOM 792 O O . GLU A 1 105 ? -8.898 -6.224 -17.265 1.00 94.75 105 GLU A O 1
ATOM 797 N N . PHE A 1 106 ? -8.641 -4.168 -16.417 1.00 95.62 106 PHE A N 1
ATOM 798 C CA . PHE A 1 106 ? -9.567 -4.361 -15.292 1.00 95.62 106 PHE A CA 1
ATOM 799 C C . PHE A 1 106 ? -10.827 -3.479 -15.315 1.00 95.62 106 PHE A C 1
ATOM 801 O O . PHE A 1 106 ? -11.654 -3.551 -14.392 1.00 95.62 106 PHE A O 1
ATOM 808 N N . GLY A 1 107 ? -10.970 -2.617 -16.323 1.00 96.56 107 GLY A N 1
ATOM 809 C CA . GLY A 1 107 ? -12.021 -1.607 -16.460 1.00 96.56 107 GLY A CA 1
ATOM 810 C C . GLY A 1 107 ? -11.865 -0.450 -15.471 1.00 96.56 107 GLY A C 1
ATOM 811 O O . GLY A 1 107 ? -11.416 0.644 -15.805 1.00 96.56 107 GLY A O 1
ATOM 812 N N . ARG A 1 108 ? -12.266 -0.683 -14.224 1.00 96.88 108 ARG A N 1
ATOM 813 C CA . ARG A 1 108 ? -12.080 0.273 -13.123 1.00 96.88 108 ARG A CA 1
ATOM 814 C C . ARG A 1 108 ? -10.606 0.295 -12.699 1.00 96.88 108 ARG A C 1
ATOM 816 O O . ARG A 1 108 ? -9.927 -0.714 -12.855 1.00 96.88 108 ARG A O 1
ATOM 823 N N . VAL A 1 109 ? -10.087 1.363 -12.102 1.00 98.19 109 VAL A N 1
ATOM 824 C CA . VAL A 1 109 ? -8.716 1.348 -11.557 1.00 98.19 109 VAL A CA 1
ATOM 825 C C . VAL A 1 109 ? -8.755 1.855 -10.128 1.00 98.19 109 VAL A C 1
ATOM 827 O O . VAL A 1 109 ? -8.903 3.044 -9.885 1.00 98.19 109 VAL A O 1
ATOM 830 N N . SER A 1 110 ? -8.655 0.939 -9.165 1.00 98.12 110 SER A N 1
ATOM 831 C CA . SER A 1 110 ? -8.572 1.308 -7.755 1.00 98.12 110 SER A CA 1
ATOM 832 C C . SER A 1 110 ? -7.144 1.648 -7.341 1.00 98.12 110 SER A C 1
ATOM 834 O O . SER A 1 110 ? -6.185 1.198 -7.971 1.00 98.12 110 SER A O 1
ATOM 836 N N . ARG A 1 111 ? -6.998 2.369 -6.225 1.00 97.62 111 ARG A N 1
ATOM 837 C CA . ARG A 1 111 ? -5.699 2.624 -5.579 1.00 97.62 111 ARG A CA 1
ATOM 838 C C . ARG A 1 111 ? -4.928 1.327 -5.336 1.00 97.62 111 ARG A C 1
ATOM 840 O O . ARG A 1 111 ? -3.750 1.262 -5.659 1.00 97.62 111 ARG A O 1
ATOM 847 N N . GLU A 1 112 ? -5.598 0.269 -4.883 1.00 97.69 112 GLU A N 1
ATOM 848 C CA . GLU A 1 112 ? -5.003 -1.060 -4.695 1.00 97.69 112 GLU A CA 1
ATOM 849 C C . GLU A 1 112 ? -4.364 -1.635 -5.967 1.00 97.69 112 GLU A C 1
ATOM 851 O O . GLU A 1 112 ? -3.296 -2.241 -5.899 1.00 97.69 112 GLU A O 1
ATOM 856 N N . ARG A 1 113 ? -4.974 -1.438 -7.143 1.00 97.31 113 ARG A N 1
ATOM 857 C CA . ARG A 1 113 ? -4.433 -1.965 -8.413 1.00 97.31 113 ARG A CA 1
ATOM 858 C C . ARG A 1 113 ? -3.095 -1.330 -8.785 1.00 97.31 113 ARG A C 1
ATOM 860 O O . ARG A 1 113 ? -2.356 -1.894 -9.583 1.00 97.31 113 ARG A O 1
ATOM 867 N N . VAL A 1 114 ? -2.791 -0.179 -8.193 1.00 97.00 114 VAL A N 1
ATOM 868 C CA . VAL A 1 114 ? -1.560 0.580 -8.409 1.00 97.00 114 VAL A CA 1
ATOM 869 C C . VAL A 1 114 ? -0.593 0.419 -7.234 1.00 97.00 114 VAL A C 1
ATOM 871 O O . VAL A 1 114 ? 0.608 0.256 -7.434 1.00 97.00 114 VAL A O 1
ATOM 874 N N . VAL A 1 115 ? -1.109 0.426 -6.004 1.00 97.19 115 VAL A N 1
ATOM 875 C CA . VAL A 1 115 ? -0.337 0.448 -4.757 1.00 97.19 115 VAL A CA 1
ATOM 876 C C . VAL A 1 115 ? -0.535 -0.865 -3.997 1.00 97.19 115 VAL A C 1
ATOM 878 O O . VAL A 1 115 ? -1.198 -0.936 -2.968 1.00 97.19 115 VAL A O 1
ATOM 881 N N . SER A 1 116 ? 0.039 -1.932 -4.540 1.00 97.12 116 SER A N 1
ATOM 882 C CA . SER A 1 116 ? 0.078 -3.276 -3.953 1.00 97.12 116 SER A CA 1
ATOM 883 C C . SER A 1 116 ? 1.248 -4.069 -4.548 1.00 97.12 116 SER A C 1
ATOM 885 O O . SER A 1 116 ? 1.943 -3.583 -5.443 1.00 97.12 116 SER A O 1
ATOM 887 N N . GLY A 1 117 ? 1.460 -5.306 -4.100 1.00 95.81 117 GLY A N 1
ATOM 888 C CA . GLY A 1 117 ? 2.401 -6.244 -4.719 1.00 95.81 117 GLY A CA 1
ATOM 889 C C . GLY A 1 117 ? 2.155 -6.419 -6.227 1.00 95.81 117 GLY A C 1
ATOM 890 O O . GLY A 1 117 ? 3.080 -6.206 -7.011 1.00 95.81 117 GLY A O 1
ATOM 891 N N . PRO A 1 118 ? 0.920 -6.723 -6.674 1.00 96.31 118 PRO A N 1
ATOM 892 C CA . PRO A 1 118 ? 0.566 -6.692 -8.095 1.00 96.31 118 PRO A CA 1
ATOM 893 C C . PRO A 1 118 ? 0.781 -5.320 -8.753 1.00 96.31 118 PRO A C 1
ATOM 895 O O . PRO A 1 118 ? 1.250 -5.255 -9.889 1.00 96.31 118 PRO A O 1
ATOM 898 N N . GLY A 1 119 ? 0.505 -4.232 -8.029 1.00 97.25 119 GLY A N 1
ATOM 899 C CA . GLY A 1 119 ? 0.752 -2.864 -8.488 1.00 97.25 119 GLY A CA 1
ATOM 900 C C . GLY A 1 119 ? 2.223 -2.580 -8.820 1.00 97.25 119 GLY A C 1
ATOM 901 O O . GLY A 1 119 ? 2.509 -2.019 -9.876 1.00 97.25 119 GLY A O 1
ATOM 902 N N . LEU A 1 120 ? 3.177 -3.058 -8.007 1.00 97.00 120 LEU A N 1
ATOM 903 C CA . LEU A 1 120 ? 4.619 -2.977 -8.307 1.00 97.00 120 LEU A CA 1
ATOM 904 C C . LEU A 1 120 ? 4.963 -3.622 -9.655 1.00 97.00 120 LEU A C 1
ATOM 906 O O . LEU A 1 120 ? 5.741 -3.073 -10.436 1.00 97.00 120 LEU A O 1
ATOM 910 N N . ILE A 1 121 ? 4.362 -4.778 -9.941 1.00 97.31 121 ILE A N 1
ATOM 911 C CA . ILE A 1 121 ? 4.574 -5.506 -11.196 1.00 97.31 121 ILE A CA 1
ATOM 912 C C . ILE A 1 121 ? 3.966 -4.727 -12.369 1.00 97.31 121 ILE A C 1
ATOM 914 O O . ILE A 1 121 ? 4.577 -4.652 -13.436 1.00 97.31 121 ILE A O 1
ATOM 918 N N . ALA A 1 122 ? 2.788 -4.127 -12.184 1.00 97.12 122 ALA A N 1
ATOM 919 C CA . ALA A 1 122 ? 2.161 -3.287 -13.200 1.00 97.12 122 ALA A CA 1
ATOM 920 C C . ALA A 1 122 ? 3.013 -2.051 -13.528 1.00 97.12 122 ALA A C 1
ATOM 922 O O . ALA A 1 122 ? 3.257 -1.774 -14.702 1.00 97.12 122 ALA A O 1
ATOM 923 N N . ILE A 1 123 ? 3.542 -1.368 -12.506 1.00 97.06 123 ILE A N 1
ATOM 924 C CA . ILE A 1 123 ? 4.458 -0.231 -12.677 1.00 97.06 123 ILE A CA 1
ATOM 925 C C . ILE A 1 123 ? 5.720 -0.677 -13.425 1.00 97.06 123 ILE A C 1
ATOM 927 O O . ILE A 1 123 ? 6.111 -0.025 -14.391 1.00 97.06 123 ILE A O 1
ATOM 931 N N . TYR A 1 124 ? 6.326 -1.807 -13.041 1.00 97.44 124 TYR A N 1
ATOM 932 C CA . TYR A 1 124 ? 7.494 -2.357 -13.737 1.00 97.44 124 TYR A CA 1
ATOM 933 C C . TYR A 1 124 ? 7.220 -2.595 -15.221 1.00 97.44 124 TYR A C 1
ATOM 935 O O . TYR A 1 124 ? 7.975 -2.128 -16.070 1.00 97.44 124 TYR A O 1
ATOM 943 N N . ARG A 1 125 ? 6.127 -3.296 -15.547 1.00 95.50 125 ARG A N 1
ATOM 944 C CA . ARG A 1 125 ? 5.758 -3.602 -16.938 1.00 95.50 125 ARG A CA 1
ATOM 945 C C . ARG A 1 125 ? 5.530 -2.332 -17.746 1.00 95.50 125 ARG A C 1
ATOM 947 O O . ARG A 1 125 ? 5.988 -2.251 -18.882 1.00 95.50 125 ARG A O 1
ATOM 954 N N . HIS A 1 126 ? 4.850 -1.354 -17.154 1.00 95.06 126 HIS A N 1
ATOM 955 C CA . HIS A 1 126 ? 4.599 -0.073 -17.793 1.00 95.06 126 HIS A CA 1
ATOM 956 C C . HIS A 1 126 ? 5.912 0.670 -18.089 1.00 95.06 126 HIS A C 1
ATOM 958 O O . HIS A 1 126 ? 6.158 1.033 -19.235 1.00 95.06 126 HIS A O 1
ATOM 964 N N . LEU A 1 127 ? 6.802 0.813 -17.101 1.00 94.62 127 LEU A N 1
ATOM 965 C CA . LEU A 1 127 ? 8.089 1.496 -17.282 1.00 94.62 127 LEU A CA 1
ATOM 966 C C . LEU A 1 127 ? 9.041 0.756 -18.241 1.00 94.62 127 LEU A C 1
ATOM 968 O O . LEU A 1 127 ? 9.771 1.399 -18.992 1.00 94.62 127 LEU A O 1
ATOM 972 N N . ALA A 1 128 ? 9.014 -0.580 -18.262 1.00 94.75 128 ALA A N 1
ATOM 973 C CA . ALA A 1 128 ? 9.760 -1.373 -19.241 1.00 94.75 128 ALA A CA 1
ATOM 974 C C . ALA A 1 128 ? 9.258 -1.127 -20.675 1.00 94.75 128 ALA A C 1
ATOM 976 O O . ALA A 1 128 ? 10.052 -1.047 -21.611 1.00 94.75 128 ALA A O 1
ATOM 977 N N . ALA A 1 129 ? 7.939 -0.990 -20.853 1.00 92.19 129 ALA A N 1
ATOM 978 C CA . ALA A 1 129 ? 7.315 -0.806 -22.160 1.00 92.19 129 ALA A CA 1
ATOM 979 C C . ALA A 1 129 ? 7.510 0.604 -22.742 1.00 92.19 129 ALA A C 1
ATOM 981 O O . ALA A 1 129 ? 7.582 0.747 -23.962 1.00 92.19 129 ALA A O 1
ATOM 982 N N . THR A 1 130 ? 7.620 1.640 -21.903 1.00 86.56 130 THR A N 1
ATOM 983 C CA . THR A 1 130 ? 7.845 3.023 -22.369 1.00 86.56 130 THR A CA 1
ATOM 984 C C . THR A 1 130 ? 9.274 3.265 -22.867 1.00 86.56 130 THR A C 1
ATOM 986 O O . THR A 1 130 ? 9.525 4.256 -23.550 1.00 86.56 130 THR A O 1
ATOM 989 N N . GLY A 1 131 ? 10.219 2.366 -22.563 1.00 77.62 131 GLY A N 1
ATOM 990 C CA . GLY A 1 131 ? 11.597 2.417 -23.064 1.00 77.62 131 GLY A CA 1
ATOM 991 C C . GLY A 1 131 ? 12.480 3.492 -22.420 1.00 77.62 131 GLY A C 1
ATOM 992 O O . GLY A 1 131 ? 13.609 3.696 -22.864 1.00 77.62 131 GLY A O 1
ATOM 993 N N . GLY A 1 132 ? 11.997 4.170 -21.371 1.00 79.00 132 GLY A N 1
ATOM 994 C CA . GLY A 1 132 ? 12.765 5.182 -20.635 1.00 79.00 132 GLY A CA 1
ATOM 995 C C . GLY A 1 132 ? 13.941 4.607 -19.836 1.00 79.00 132 GLY A C 1
ATOM 996 O O . GLY A 1 132 ? 14.912 5.314 -19.572 1.00 79.00 132 GLY A O 1
ATOM 997 N N . VAL A 1 133 ? 13.881 3.318 -19.487 1.00 87.12 133 VAL A N 1
ATOM 998 C CA . VAL A 1 133 ? 14.972 2.563 -18.860 1.00 87.12 133 VAL A CA 1
ATOM 999 C C . VAL A 1 133 ? 15.077 1.207 -19.547 1.00 87.12 133 VAL A C 1
ATOM 1001 O O . VAL A 1 133 ? 14.072 0.523 -19.732 1.00 87.12 133 VAL A O 1
ATOM 1004 N N . VAL A 1 134 ? 16.293 0.818 -19.938 1.00 90.75 134 VAL A N 1
ATOM 1005 C CA . VAL A 1 134 ? 16.537 -0.484 -20.569 1.00 90.75 134 VAL A CA 1
ATOM 1006 C C . VAL A 1 134 ? 16.308 -1.586 -19.544 1.00 90.75 134 VAL A C 1
ATOM 1008 O O . VAL A 1 134 ? 16.884 -1.576 -18.457 1.00 90.75 134 VAL A O 1
ATOM 1011 N N . GLU A 1 135 ? 15.475 -2.545 -19.910 1.00 94.94 135 GLU A N 1
ATOM 1012 C CA . GLU A 1 135 ? 15.187 -3.694 -19.076 1.00 94.94 135 GLU A CA 1
ATOM 1013 C C . GLU A 1 135 ? 16.326 -4.718 -19.108 1.00 94.94 135 GLU A C 1
ATOM 1015 O O . GLU A 1 135 ? 16.904 -5.015 -20.154 1.00 94.94 135 GLU A O 1
ATOM 1020 N N . ASN A 1 136 ? 16.636 -5.281 -17.944 1.00 96.00 136 ASN A N 1
ATOM 1021 C CA . ASN A 1 136 ? 17.678 -6.282 -17.786 1.00 96.00 136 ASN A CA 1
ATOM 1022 C C . ASN A 1 136 ? 17.120 -7.704 -17.957 1.00 96.00 136 ASN A C 1
ATOM 1024 O O . ASN A 1 136 ? 16.359 -8.190 -17.115 1.00 96.00 136 ASN A O 1
ATOM 1028 N N . ASP A 1 137 ? 17.563 -8.404 -19.003 1.00 96.50 137 ASP A N 1
ATOM 1029 C CA . ASP A 1 137 ? 17.142 -9.778 -19.307 1.00 96.50 137 ASP A CA 1
ATOM 1030 C C . ASP A 1 137 ? 17.379 -10.761 -18.151 1.00 96.50 137 ASP A C 1
ATOM 1032 O O . ASP A 1 137 ? 16.577 -11.672 -17.936 1.00 96.50 137 ASP A O 1
ATOM 1036 N N . ALA A 1 138 ? 18.453 -10.585 -17.374 1.00 97.25 138 ALA A N 1
ATOM 1037 C CA . ALA A 1 138 ? 18.751 -11.461 -16.245 1.00 97.25 138 ALA A CA 1
ATOM 1038 C C . ALA A 1 138 ? 17.735 -11.277 -15.107 1.00 97.25 138 ALA A C 1
ATOM 1040 O O . ALA A 1 138 ? 17.255 -12.267 -14.547 1.00 97.25 138 ALA A O 1
ATOM 1041 N N . VAL A 1 139 ? 17.362 -10.026 -14.814 1.00 97.50 139 VAL A N 1
ATOM 1042 C CA . VAL A 1 139 ? 16.333 -9.687 -13.816 1.00 97.50 139 VAL A CA 1
ATOM 1043 C C . VAL A 1 139 ? 14.965 -10.172 -14.290 1.00 97.50 139 VAL A C 1
ATOM 1045 O O . VAL A 1 139 ? 14.247 -10.829 -13.537 1.00 97.50 139 VAL A O 1
ATOM 1048 N N . ARG A 1 140 ? 14.631 -9.962 -15.570 1.00 97.00 140 ARG A N 1
ATOM 1049 C CA . ARG A 1 140 ? 13.410 -10.497 -16.189 1.00 97.00 140 ARG A CA 1
ATOM 1050 C C . ARG A 1 140 ? 13.322 -12.019 -16.064 1.00 97.00 140 ARG A C 1
ATOM 1052 O O . ARG A 1 140 ? 12.294 -12.553 -15.644 1.00 97.00 140 ARG A O 1
ATOM 1059 N N . ALA A 1 141 ? 14.401 -12.727 -16.389 1.00 97.38 141 ALA A N 1
ATOM 1060 C CA . ALA A 1 141 ? 14.466 -14.181 -16.278 1.00 97.38 141 ALA A CA 1
ATOM 1061 C C . ALA A 1 141 ? 14.383 -14.671 -14.824 1.00 97.38 141 ALA A C 1
ATOM 1063 O O . ALA A 1 141 ? 13.951 -15.797 -14.569 1.00 97.38 141 ALA A O 1
ATOM 1064 N N . GLU A 1 142 ? 14.817 -13.866 -13.855 1.00 97.81 142 GLU A N 1
ATOM 1065 C CA . GLU A 1 142 ? 14.655 -14.167 -12.437 1.00 97.81 142 GLU A CA 1
ATOM 1066 C C . GLU A 1 142 ? 13.217 -13.985 -11.952 1.00 97.81 142 GLU A C 1
ATOM 1068 O O . GLU A 1 142 ? 12.700 -14.883 -11.287 1.00 97.81 142 GLU A O 1
ATOM 1073 N N . MET A 1 143 ? 12.538 -12.908 -12.353 1.00 96.94 143 MET A N 1
ATOM 1074 C CA . MET A 1 143 ? 11.105 -12.727 -12.083 1.00 96.94 143 MET A CA 1
ATOM 1075 C C . MET A 1 143 ? 10.248 -13.856 -12.671 1.00 96.94 143 MET A C 1
ATOM 1077 O O . MET A 1 143 ? 9.199 -14.175 -12.131 1.00 96.94 143 MET A O 1
ATOM 1081 N N . GLY A 1 144 ? 10.688 -14.505 -13.755 1.00 96.19 144 GLY A N 1
ATOM 1082 C CA . GLY A 1 144 ? 10.016 -15.696 -14.289 1.00 96.19 144 GLY A CA 1
ATOM 1083 C C . GLY A 1 144 ? 10.161 -16.959 -13.423 1.00 96.19 144 GLY A C 1
ATOM 1084 O O . GLY A 1 144 ? 9.468 -17.943 -13.666 1.00 96.19 144 GLY A O 1
ATOM 1085 N N . ARG A 1 145 ? 11.071 -16.961 -12.438 1.00 96.94 145 ARG A N 1
ATOM 1086 C CA . ARG A 1 145 ? 11.404 -18.119 -11.583 1.00 96.94 145 ARG A CA 1
ATOM 1087 C C . ARG A 1 145 ? 11.097 -17.906 -10.098 1.00 96.94 145 ARG A C 1
ATOM 1089 O O . ARG A 1 145 ? 11.101 -18.877 -9.347 1.00 96.94 145 ARG A O 1
ATOM 1096 N N . 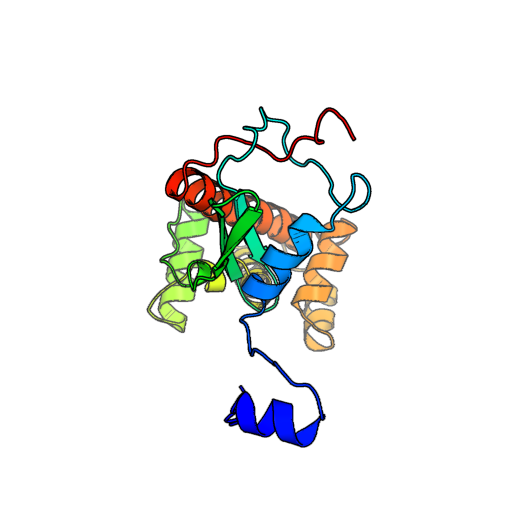GLN A 1 146 ? 10.897 -16.665 -9.667 1.00 96.69 146 GLN A N 1
ATOM 1097 C CA . GLN A 1 146 ? 10.648 -16.262 -8.279 1.00 96.69 146 GLN A CA 1
ATOM 1098 C C . GLN A 1 146 ? 9.432 -15.332 -8.214 1.00 96.69 146 GLN A C 1
ATOM 1100 O O . GLN A 1 146 ? 8.882 -14.972 -9.249 1.00 96.69 146 GLN A O 1
ATOM 1105 N N . ASP A 1 147 ? 9.019 -14.929 -7.009 1.00 96.50 147 ASP A N 1
ATOM 1106 C CA . ASP A 1 147 ? 8.007 -13.882 -6.856 1.00 96.50 147 ASP A CA 1
ATOM 1107 C C . ASP A 1 147 ? 8.504 -12.561 -7.485 1.00 96.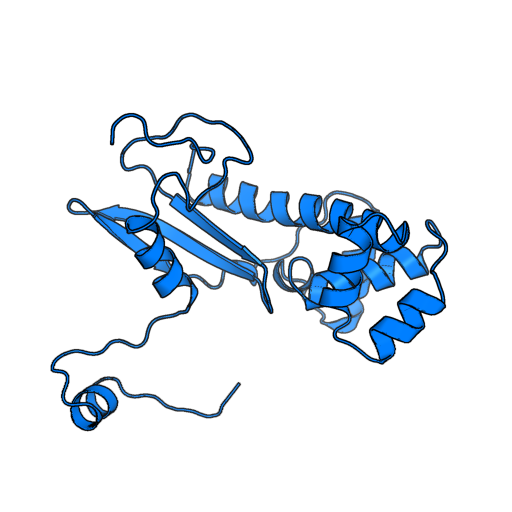50 147 ASP A C 1
ATOM 1109 O O . ASP A 1 147 ? 9.501 -12.002 -7.010 1.00 96.50 147 ASP A O 1
ATOM 1113 N N . PRO A 1 148 ? 7.848 -12.044 -8.541 1.00 97.06 148 PRO A N 1
ATOM 1114 C CA . PRO A 1 148 ? 8.320 -10.855 -9.239 1.00 97.06 148 PRO A CA 1
ATOM 1115 C C . PRO A 1 148 ? 8.395 -9.621 -8.338 1.00 97.06 148 PRO A C 1
ATOM 1117 O O . PRO A 1 148 ? 9.349 -8.853 -8.447 1.00 97.06 148 PRO A O 1
ATOM 1120 N N . ALA A 1 149 ? 7.431 -9.437 -7.428 1.00 96.38 149 ALA A N 1
ATOM 1121 C CA . ALA A 1 149 ? 7.417 -8.286 -6.528 1.00 96.38 149 ALA A CA 1
ATOM 1122 C C . ALA A 1 149 ? 8.639 -8.302 -5.594 1.00 96.38 149 ALA A C 1
ATOM 1124 O O . ALA A 1 149 ? 9.343 -7.296 -5.486 1.00 96.38 149 ALA A O 1
ATOM 1125 N N . ALA A 1 150 ? 8.960 -9.455 -4.995 1.00 96.81 150 ALA A N 1
ATOM 1126 C CA . ALA A 1 150 ? 10.164 -9.617 -4.181 1.00 96.81 150 ALA A CA 1
ATOM 1127 C C . ALA A 1 150 ? 11.462 -9.362 -4.969 1.00 96.81 150 ALA A C 1
ATOM 1129 O O . ALA A 1 150 ? 12.378 -8.720 -4.449 1.00 96.81 150 ALA A O 1
ATOM 1130 N N . VAL A 1 151 ? 11.549 -9.831 -6.220 1.00 98.25 151 VAL A N 1
ATOM 1131 C CA . VAL A 1 151 ? 12.713 -9.589 -7.091 1.00 98.25 151 VAL A CA 1
ATOM 1132 C C . VAL A 1 151 ? 12.872 -8.092 -7.375 1.00 98.25 151 VAL A C 1
ATOM 1134 O O . VAL A 1 151 ? 13.962 -7.557 -7.165 1.00 98.25 151 VAL A O 1
ATOM 1137 N N . ILE A 1 152 ? 11.793 -7.405 -7.768 1.00 98.12 152 ILE A N 1
ATOM 1138 C CA . ILE A 1 152 ? 11.788 -5.955 -8.024 1.00 98.12 152 ILE A CA 1
ATOM 1139 C C . ILE A 1 152 ? 12.259 -5.189 -6.785 1.00 98.12 152 ILE A C 1
ATOM 1141 O O . ILE A 1 152 ? 13.190 -4.390 -6.871 1.00 98.12 152 ILE A O 1
ATOM 1145 N N . VAL A 1 153 ? 11.664 -5.467 -5.620 1.00 97.81 153 VAL A N 1
ATOM 1146 C CA . VAL A 1 153 ? 12.014 -4.789 -4.363 1.00 97.81 153 VAL A CA 1
ATOM 1147 C C . VAL A 1 153 ? 13.474 -5.027 -4.001 1.00 97.81 153 VAL A C 1
ATOM 1149 O O . VAL A 1 153 ? 14.193 -4.077 -3.700 1.00 97.81 153 VAL A O 1
ATOM 1152 N N . ARG A 1 154 ? 13.953 -6.272 -4.077 1.00 98.25 154 ARG A N 1
ATOM 1153 C CA . ARG A 1 154 ? 15.342 -6.604 -3.744 1.00 98.25 154 ARG A CA 1
ATOM 1154 C C . ARG A 1 154 ? 16.334 -5.881 -4.653 1.00 98.25 154 ARG A C 1
ATOM 1156 O O . ARG A 1 154 ? 17.316 -5.332 -4.157 1.00 98.25 154 ARG A O 1
ATOM 1163 N N . HIS A 1 155 ? 16.109 -5.882 -5.967 1.00 98.50 155 HIS A N 1
ATOM 1164 C CA . HIS A 1 155 ? 17.016 -5.208 -6.895 1.00 98.50 155 HIS A CA 1
ATOM 1165 C C . HIS A 1 155 ? 16.974 -3.687 -6.755 1.00 98.50 155 HIS A C 1
ATOM 1167 O O . HIS A 1 155 ? 18.038 -3.065 -6.791 1.00 98.50 155 HIS A O 1
ATOM 1173 N N . GLY A 1 156 ? 15.782 -3.119 -6.546 1.00 98.12 156 GLY A N 1
ATOM 1174 C CA . GLY A 1 156 ? 15.586 -1.689 -6.330 1.00 98.12 156 GLY A CA 1
ATOM 1175 C C . GLY A 1 156 ? 16.250 -1.198 -5.042 1.00 98.12 156 GLY A C 1
ATOM 1176 O O . GLY A 1 156 ? 17.047 -0.269 -5.092 1.00 98.12 156 GLY A O 1
ATOM 1177 N N . LEU A 1 157 ? 16.022 -1.869 -3.906 1.00 98.06 157 LEU A N 1
ATOM 1178 C CA . LEU A 1 157 ? 16.634 -1.494 -2.622 1.00 98.06 157 LEU A CA 1
ATOM 1179 C C . LEU A 1 157 ? 18.164 -1.618 -2.637 1.00 98.06 157 LEU A C 1
ATOM 1181 O O . LEU A 1 157 ? 18.853 -0.796 -2.038 1.00 98.06 157 LEU A O 1
ATOM 1185 N N . ASN A 1 158 ? 18.703 -2.621 -3.337 1.00 98.12 158 ASN A N 1
ATOM 1186 C CA . ASN A 1 158 ? 20.150 -2.804 -3.466 1.00 98.12 158 ASN A CA 1
ATOM 1187 C C . ASN A 1 158 ? 20.785 -1.914 -4.551 1.00 98.12 158 ASN A C 1
ATOM 1189 O O . ASN A 1 158 ? 22.003 -1.954 -4.719 1.00 98.12 158 ASN A O 1
ATOM 1193 N N . GLY A 1 159 ? 19.993 -1.166 -5.330 1.00 97.62 159 GLY A N 1
ATOM 1194 C CA . GLY A 1 159 ? 20.490 -0.340 -6.436 1.00 97.62 159 GLY A CA 1
ATOM 1195 C C . GLY A 1 159 ? 21.144 -1.139 -7.571 1.00 97.62 159 GLY A C 1
ATOM 1196 O O . GLY A 1 159 ? 22.003 -0.623 -8.281 1.00 97.62 159 GLY A O 1
ATOM 1197 N N . THR A 1 160 ? 20.781 -2.414 -7.725 1.00 97.69 160 THR A N 1
ATOM 1198 C CA . THR A 1 160 ? 21.431 -3.338 -8.681 1.00 97.69 160 THR A CA 1
ATOM 1199 C C . THR A 1 160 ? 20.747 -3.400 -10.045 1.00 97.69 160 THR A C 1
ATOM 1201 O O . THR A 1 160 ? 21.319 -3.960 -10.977 1.00 97.69 160 THR A O 1
ATOM 1204 N N . ASP A 1 161 ? 19.549 -2.827 -10.173 1.00 98.12 161 ASP A N 1
ATOM 1205 C CA . ASP A 1 161 ? 18.833 -2.695 -11.442 1.00 98.12 161 ASP A CA 1
ATOM 1206 C C . ASP A 1 161 ? 18.146 -1.317 -11.533 1.00 98.12 161 ASP A C 1
ATOM 1208 O O . ASP A 1 161 ? 17.299 -1.011 -10.688 1.00 98.12 161 ASP A O 1
ATOM 1212 N N . PRO A 1 162 ? 18.489 -0.472 -12.526 1.00 97.56 162 PRO A N 1
ATOM 1213 C CA . PRO A 1 162 ? 17.934 0.878 -12.643 1.00 97.56 162 PRO A CA 1
ATOM 1214 C C . PRO A 1 162 ? 16.416 0.926 -12.846 1.00 97.56 162 PRO A C 1
ATOM 1216 O O . PRO A 1 162 ? 15.770 1.856 -12.366 1.00 97.56 162 PRO A O 1
ATOM 1219 N N . LEU A 1 163 ? 15.832 -0.061 -13.536 1.00 97.75 163 LEU A N 1
ATOM 1220 C CA . LEU A 1 163 ? 14.387 -0.110 -13.754 1.00 97.75 163 LEU A CA 1
ATOM 1221 C C . LEU A 1 163 ? 13.674 -0.450 -12.443 1.00 97.75 163 LEU A C 1
ATOM 1223 O O . LEU A 1 163 ? 12.713 0.222 -12.083 1.00 97.75 163 LEU A O 1
ATOM 1227 N N . CYS A 1 164 ? 14.176 -1.422 -11.679 1.00 98.25 164 CYS A N 1
ATOM 1228 C CA . CYS A 1 164 ? 13.648 -1.719 -10.349 1.00 98.25 164 CYS A CA 1
ATOM 1229 C C . CYS A 1 164 ? 13.758 -0.525 -9.387 1.00 98.25 164 CYS A C 1
ATOM 1231 O O . CYS A 1 164 ? 12.826 -0.293 -8.621 1.00 98.25 164 CYS A O 1
ATOM 1233 N N . VAL A 1 165 ? 14.846 0.255 -9.440 1.00 98.12 165 VAL A N 1
ATOM 1234 C CA . VAL A 1 165 ? 14.969 1.508 -8.665 1.00 98.12 165 VAL A CA 1
ATOM 1235 C C . VAL A 1 165 ? 13.865 2.492 -9.060 1.00 98.12 165 VAL A C 1
ATOM 1237 O O . VAL A 1 165 ? 13.108 2.935 -8.199 1.00 98.12 165 VAL A O 1
ATOM 1240 N N . ALA A 1 166 ? 13.694 2.751 -10.361 1.00 97.06 166 ALA A N 1
ATOM 1241 C CA . ALA A 1 166 ? 12.656 3.653 -10.860 1.00 97.06 166 ALA A CA 1
ATOM 1242 C C . ALA A 1 166 ? 11.234 3.197 -10.476 1.00 97.06 166 ALA A C 1
ATOM 1244 O O . ALA A 1 166 ? 10.359 4.025 -10.212 1.00 97.06 166 ALA A O 1
ATOM 1245 N N . VAL A 1 167 ? 10.997 1.882 -10.406 1.00 97.62 167 VAL A N 1
ATOM 1246 C CA . VAL A 1 167 ? 9.729 1.317 -9.924 1.00 97.62 167 VAL A CA 1
ATOM 1247 C C . VAL A 1 167 ? 9.498 1.639 -8.450 1.00 97.62 167 VAL A C 1
ATOM 1249 O O . VAL A 1 167 ? 8.388 2.037 -8.106 1.00 97.62 167 VAL A O 1
ATOM 1252 N N . LEU A 1 168 ? 10.508 1.508 -7.581 1.00 97.88 168 LEU A N 1
ATOM 1253 C CA . LEU A 1 168 ? 10.364 1.842 -6.158 1.00 97.88 168 LEU A CA 1
ATOM 1254 C C . LEU A 1 168 ? 10.150 3.342 -5.937 1.00 97.88 168 LEU A C 1
ATOM 1256 O O . LEU A 1 168 ? 9.288 3.725 -5.143 1.00 97.88 168 LEU A O 1
ATOM 1260 N N . ASP A 1 169 ? 10.857 4.190 -6.681 1.00 96.75 169 ASP A N 1
ATOM 1261 C CA . ASP A 1 169 ? 10.655 5.643 -6.639 1.00 96.75 169 ASP A CA 1
ATOM 1262 C C . ASP A 1 169 ? 9.225 6.013 -7.060 1.00 96.75 169 ASP A C 1
ATOM 1264 O O . ASP A 1 169 ? 8.539 6.808 -6.410 1.00 96.75 169 ASP A O 1
ATOM 1268 N N . ARG A 1 170 ? 8.719 5.382 -8.126 1.00 96.31 170 ARG A N 1
ATOM 1269 C CA . ARG A 1 170 ? 7.347 5.609 -8.584 1.00 96.31 170 ARG A CA 1
ATOM 1270 C C . ARG A 1 170 ? 6.320 5.068 -7.590 1.00 96.31 170 ARG A C 1
ATOM 1272 O O . ARG A 1 170 ? 5.354 5.764 -7.288 1.00 96.31 170 ARG A O 1
ATOM 1279 N N . PHE A 1 171 ? 6.530 3.869 -7.052 1.00 97.62 171 PHE A N 1
ATOM 1280 C CA . PHE A 1 171 ? 5.636 3.248 -6.075 1.00 97.62 171 PHE A CA 1
ATOM 1281 C C . PHE A 1 171 ? 5.528 4.068 -4.786 1.00 97.62 171 PHE A C 1
ATOM 1283 O O . PHE A 1 171 ? 4.427 4.288 -4.290 1.00 97.62 171 PHE A O 1
ATOM 1290 N N . THR A 1 172 ? 6.647 4.566 -4.255 1.00 95.81 172 THR A N 1
ATOM 1291 C CA . THR A 1 172 ? 6.647 5.403 -3.043 1.00 95.81 172 THR A CA 1
ATOM 1292 C C . THR A 1 172 ? 5.917 6.727 -3.270 1.00 95.81 172 THR A C 1
ATOM 1294 O O . THR A 1 172 ? 5.093 7.119 -2.442 1.00 95.81 172 THR A O 1
ATOM 1297 N N . SER A 1 173 ? 6.121 7.371 -4.425 1.00 95.56 173 SER A N 1
ATOM 1298 C CA . SER A 1 173 ? 5.343 8.551 -4.827 1.00 95.56 173 SER A CA 1
ATOM 1299 C C . SER A 1 173 ? 3.840 8.256 -4.932 1.00 95.56 173 SER A C 1
ATOM 1301 O O . SER A 1 173 ? 3.015 9.066 -4.494 1.00 95.56 173 SER A O 1
ATOM 1303 N N . LEU A 1 174 ? 3.475 7.104 -5.507 1.00 96.81 174 LEU A N 1
ATOM 1304 C CA . LEU A 1 174 ? 2.090 6.657 -5.669 1.00 96.81 174 LEU A CA 1
ATOM 1305 C C . LEU A 1 174 ? 1.424 6.305 -4.338 1.00 96.81 174 LEU A C 1
ATOM 1307 O O . LEU A 1 174 ? 0.251 6.613 -4.179 1.00 96.81 174 LEU A O 1
ATOM 1311 N N . LEU A 1 175 ? 2.150 5.721 -3.379 1.00 96.88 175 LEU A N 1
ATOM 1312 C CA . LEU A 1 175 ? 1.660 5.430 -2.026 1.00 96.88 175 LEU A CA 1
ATOM 1313 C C . LEU A 1 175 ? 1.439 6.708 -1.201 1.00 96.88 175 LEU A C 1
ATOM 1315 O O . LEU A 1 175 ? 0.515 6.770 -0.389 1.00 96.88 175 LEU A O 1
ATOM 1319 N N . GLY A 1 176 ? 2.250 7.746 -1.426 1.00 95.38 176 GLY A N 1
ATOM 1320 C CA . GLY A 1 176 ? 2.107 9.027 -0.732 1.00 95.38 176 GLY A CA 1
ATOM 1321 C C . GLY A 1 176 ? 0.766 9.726 -0.993 1.00 95.38 176 GLY A C 1
ATOM 1322 O O . GLY A 1 176 ? 0.226 10.358 -0.088 1.00 95.38 176 GLY A O 1
ATOM 1323 N N . ALA A 1 177 ? 0.196 9.584 -2.197 1.00 94.06 177 ALA A N 1
ATOM 1324 C CA . ALA A 1 177 ? -1.098 10.180 -2.547 1.00 94.06 177 ALA A CA 1
ATOM 1325 C C . ALA A 1 177 ? -2.275 9.656 -1.699 1.00 94.06 177 ALA A C 1
ATOM 1327 O O . ALA A 1 177 ? -2.878 10.463 -0.994 1.00 94.06 177 ALA A O 1
ATOM 1328 N N . PRO A 1 178 ? -2.606 8.349 -1.693 1.00 95.06 178 PRO A N 1
ATOM 1329 C CA . PRO A 1 178 ? -3.707 7.830 -0.890 1.00 95.06 178 PRO A CA 1
ATOM 1330 C C . PRO A 1 178 ? -3.456 7.996 0.612 1.00 95.06 178 PRO A C 1
ATOM 1332 O O . PRO A 1 178 ? -4.405 8.244 1.350 1.00 95.06 178 PRO A O 1
ATOM 1335 N N . ALA A 1 179 ? -2.199 7.953 1.073 1.00 95.31 179 ALA A N 1
ATOM 1336 C CA . ALA A 1 179 ? -1.871 8.267 2.464 1.00 95.31 179 ALA A CA 1
ATOM 1337 C C . ALA A 1 179 ? -2.243 9.719 2.830 1.00 95.31 179 ALA A C 1
ATOM 1339 O O . ALA A 1 179 ? -2.861 9.960 3.869 1.00 95.31 179 ALA A O 1
ATOM 1340 N N . GLY A 1 180 ? -1.913 10.682 1.962 1.00 94.12 180 GLY A N 1
ATOM 1341 C CA . GLY A 1 180 ? -2.292 12.087 2.122 1.00 94.12 180 GLY A CA 1
ATOM 1342 C C . GLY A 1 180 ? -3.803 12.314 2.021 1.00 94.12 180 GLY A C 1
ATOM 1343 O O . GLY A 1 180 ? -4.379 12.995 2.870 1.00 94.12 180 GLY A O 1
ATOM 1344 N N . ASP A 1 181 ? -4.462 11.696 1.040 1.00 94.75 181 ASP A N 1
ATOM 1345 C CA . ASP A 1 181 ? -5.917 11.760 0.871 1.00 94.75 181 ASP A CA 1
ATOM 1346 C C . ASP A 1 181 ? -6.651 11.210 2.099 1.00 94.75 181 ASP A C 1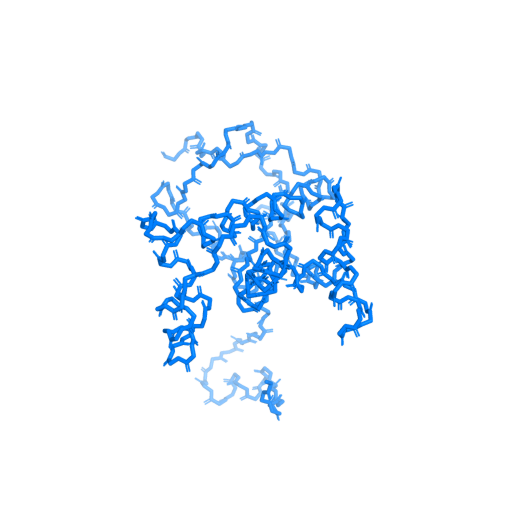
ATOM 1348 O O . ASP A 1 181 ? -7.624 11.809 2.562 1.00 94.75 181 ASP A O 1
ATOM 1352 N N . LEU A 1 182 ? -6.187 10.083 2.650 1.00 95.12 182 LEU A N 1
ATOM 1353 C CA . LEU A 1 182 ? -6.763 9.489 3.851 1.00 95.12 182 LEU A CA 1
ATOM 1354 C C . LEU A 1 182 ? -6.570 10.414 5.055 1.00 95.12 182 LEU A C 1
ATOM 1356 O O . LEU A 1 182 ? -7.525 10.660 5.792 1.00 95.12 182 LEU A O 1
ATOM 1360 N N . ALA A 1 183 ? -5.375 10.992 5.219 1.00 92.94 183 ALA A N 1
ATOM 1361 C CA . ALA A 1 183 ? -5.109 11.968 6.272 1.00 92.94 183 ALA A CA 1
ATOM 1362 C C . ALA A 1 183 ? -6.042 13.190 6.177 1.00 92.94 183 ALA A C 1
ATOM 1364 O O . ALA A 1 183 ? -6.610 13.603 7.190 1.00 92.94 183 ALA A O 1
ATOM 1365 N N . LEU A 1 184 ? -6.270 13.723 4.971 1.00 93.12 184 LEU A N 1
ATOM 1366 C CA . LEU A 1 184 ? -7.224 14.813 4.735 1.00 93.12 184 LEU A CA 1
ATOM 1367 C C . LEU A 1 184 ? -8.669 14.393 5.024 1.00 93.12 184 LEU A C 1
ATOM 1369 O O . LEU A 1 184 ? -9.402 15.140 5.672 1.00 93.12 184 LEU A O 1
ATOM 1373 N N . THR A 1 185 ? -9.064 13.196 4.589 1.00 93.62 185 THR A N 1
ATOM 1374 C CA . THR A 1 185 ? -10.418 12.647 4.765 1.00 93.62 185 THR A CA 1
ATOM 1375 C C . THR A 1 185 ? -10.801 12.559 6.238 1.00 93.62 185 THR A C 1
ATOM 1377 O O . THR A 1 185 ? -11.920 12.907 6.610 1.00 93.62 185 THR A O 1
ATOM 1380 N N . VAL A 1 186 ? -9.864 12.139 7.091 1.00 91.44 186 VAL A N 1
ATOM 1381 C CA . VAL A 1 186 ? -10.109 11.985 8.533 1.00 91.44 186 VAL A CA 1
ATOM 1382 C C . VAL A 1 186 ? -9.668 13.197 9.352 1.00 91.44 186 VAL A C 1
ATOM 1384 O O . VAL A 1 186 ? -9.755 13.166 10.575 1.00 91.44 186 VAL A O 1
ATOM 1387 N N . LEU A 1 187 ? -9.203 14.270 8.699 1.00 82.44 187 LEU A N 1
ATOM 1388 C CA . LEU A 1 187 ? -8.631 15.463 9.335 1.00 82.44 187 LEU A CA 1
ATOM 1389 C C . LEU A 1 187 ? -7.485 15.140 10.310 1.00 82.44 187 LEU A C 1
ATOM 1391 O O . LEU A 1 187 ? -7.299 15.826 11.321 1.00 82.44 187 LEU A O 1
ATOM 1395 N N . ASN A 1 188 ? -6.692 14.115 9.997 1.00 71.06 188 ASN A N 1
ATOM 1396 C CA . ASN A 1 188 ? -5.456 13.837 10.710 1.00 71.06 188 ASN A CA 1
ATOM 1397 C C . ASN A 1 188 ? -4.426 14.913 10.336 1.00 71.06 188 ASN A C 1
ATOM 1399 O O . ASN A 1 188 ? -3.965 14.982 9.199 1.00 71.06 188 ASN A O 1
ATOM 1403 N N . ARG A 1 189 ? -4.080 15.780 11.293 1.00 59.50 189 ARG A N 1
ATOM 1404 C CA . ARG A 1 189 ? -3.070 16.841 11.111 1.00 59.50 189 ARG A CA 1
ATOM 1405 C C . ARG A 1 189 ? -1.676 16.425 11.576 1.00 59.50 189 ARG A C 1
ATOM 1407 O O . ARG A 1 189 ? -0.753 17.232 11.531 1.00 59.50 189 ARG A O 1
ATOM 1414 N N . SER A 1 190 ? -1.527 15.192 12.043 1.00 54.47 190 SER A N 1
ATOM 1415 C CA . SER A 1 190 ? -0.304 14.707 12.658 1.00 54.47 190 SER A CA 1
ATOM 1416 C C . SER A 1 190 ? 0.461 13.838 11.671 1.00 54.47 190 SER A C 1
ATOM 1418 O O . SER A 1 190 ? 0.012 12.751 11.309 1.00 54.47 190 SER A O 1
ATOM 1420 N N . ALA A 1 191 ? 1.640 14.301 11.253 1.00 52.03 191 ALA A N 1
ATOM 1421 C CA . ALA A 1 191 ? 2.651 13.378 10.756 1.00 52.03 191 ALA A CA 1
ATOM 1422 C C . ALA A 1 191 ? 3.204 12.580 11.953 1.00 52.03 191 ALA A C 1
ATOM 1424 O O . ALA A 1 191 ? 3.100 13.026 13.099 1.00 52.03 191 ALA A O 1
ATOM 1425 N N . CYS A 1 192 ? 3.687 11.362 11.705 1.00 44.78 192 CYS A N 1
ATOM 1426 C CA . CYS A 1 192 ? 4.052 10.402 12.745 1.00 44.78 192 CYS A CA 1
ATOM 1427 C C . CYS A 1 192 ? 5.220 10.932 13.593 1.00 44.78 192 CYS A C 1
ATOM 1429 O O . CYS A 1 192 ? 6.369 10.656 13.282 1.00 44.78 192 CYS A O 1
ATOM 1431 N N . SER A 1 193 ? 4.959 11.694 14.654 1.00 40.38 193 SER A N 1
ATOM 1432 C CA . SER A 1 193 ? 5.996 12.109 15.598 1.00 40.38 193 SER A CA 1
ATOM 1433 C C . SER A 1 193 ? 6.035 11.144 16.779 1.00 40.38 193 SER A C 1
ATOM 1435 O O . S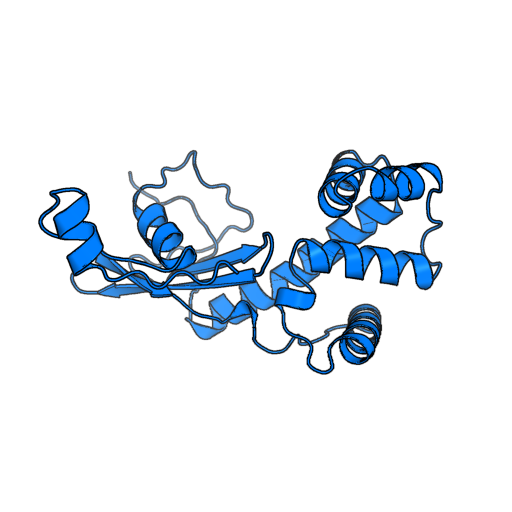ER A 1 193 ? 5.009 10.621 17.233 1.00 40.38 193 SER A O 1
ATOM 1437 N N . ARG A 1 194 ? 7.233 10.949 17.336 1.00 43.41 194 ARG A N 1
ATOM 1438 C CA . ARG A 1 194 ? 7.406 10.298 18.639 1.00 43.41 194 ARG A CA 1
ATOM 1439 C C . ARG A 1 194 ? 6.477 10.959 19.659 1.00 43.41 194 ARG A C 1
ATOM 1441 O O . ARG A 1 194 ? 6.457 12.187 19.764 1.00 43.41 194 ARG A O 1
ATOM 1448 N N . ARG A 1 195 ? 5.729 10.156 20.427 1.00 43.19 195 ARG A N 1
ATOM 1449 C CA . ARG A 1 195 ? 4.980 10.659 21.589 1.00 43.19 195 ARG A CA 1
ATOM 1450 C C . ARG A 1 195 ? 5.949 11.410 22.513 1.00 43.19 195 ARG A C 1
ATOM 1452 O O . ARG A 1 195 ? 6.915 10.797 22.971 1.00 43.19 195 ARG A O 1
ATOM 1459 N N . PRO A 1 196 ? 5.696 12.682 22.854 1.00 32.94 196 PRO A N 1
ATOM 1460 C CA . PRO A 1 196 ? 6.362 13.307 23.983 1.00 32.94 196 PRO A CA 1
ATOM 1461 C C . PRO A 1 196 ? 5.749 12.733 25.269 1.00 32.94 196 PRO A C 1
ATOM 1463 O O . PRO A 1 196 ? 4.562 12.928 25.521 1.00 32.94 196 PRO A O 1
ATOM 1466 N N . GLY A 1 197 ? 6.545 12.028 26.079 1.00 43.84 197 GLY A N 1
ATOM 1467 C CA . GLY A 1 197 ? 6.184 11.683 27.462 1.00 43.84 197 GLY A CA 1
ATOM 1468 C C . GLY A 1 197 ? 5.640 10.272 27.714 1.00 43.84 197 GLY A C 1
ATOM 1469 O O . GLY A 1 197 ? 4.586 10.133 28.333 1.00 43.84 197 GLY A O 1
ATOM 1470 N N . ALA A 1 198 ? 6.380 9.243 27.295 1.00 37.44 198 ALA A N 1
ATOM 1471 C CA . ALA A 1 198 ? 6.419 7.966 28.015 1.00 37.44 198 ALA A CA 1
ATOM 1472 C C . ALA A 1 198 ? 7.761 7.856 28.749 1.00 37.44 198 ALA A C 1
ATOM 1474 O O . ALA A 1 198 ? 8.774 8.280 28.143 1.00 37.44 198 ALA A O 1
#

Foldseek 3Di:
DDPDDDDQVVVCVVVVHPGDDDDDPVQVVVVCVVVDDPVNDDFPDAFDADVQAKAWDWDAEQFIWTWIWHRDPNDTDIGTDPQQQAAQDQDDPLSVQLCVVVCVVPVTHGLRCCQYLVNLVSLLVSLCVVVPFPDDPVLVVVVVVDVNSVSLCVCLVVVNGPSSVVSVVVNVVSVVVSSVVRCVVRVPRGRDDHDPDD